Protein AF-A0A2A3JQF9-F1 (afdb_monomer)

pLDDT: mean 84.54, std 17.5, range [32.62, 98.5]

Solvent-accessible surface area (backbone atoms only — not comparable to full-atom values): 16283 Å² total; per-residue (Å²): 110,40,63,59,50,21,53,48,39,71,37,46,80,61,96,62,52,70,66,60,33,52,51,51,23,48,53,27,30,47,52,38,44,65,71,48,64,86,60,58,34,72,87,65,70,31,39,69,54,31,48,54,53,55,75,32,33,86,72,44,84,66,36,56,80,49,43,61,65,42,45,53,51,28,37,70,65,41,56,80,42,59,67,59,38,26,53,46,26,46,46,25,28,65,94,57,55,40,34,70,72,58,31,49,57,46,24,53,51,44,10,65,77,25,29,94,70,25,37,46,19,33,29,29,34,16,43,52,62,35,51,75,72,35,73,74,44,49,83,65,56,60,36,68,56,35,46,50,4,53,50,46,61,58,43,63,46,87,97,74,48,71,48,57,53,68,54,40,34,41,54,34,35,54,21,57,70,30,49,88,68,36,81,64,65,34,43,27,60,39,24,65,43,28,63,56,40,48,62,76,53,34,42,64,86,56,30,71,56,37,25,72,84,71,90,63,57,56,87,69,57,63,67,61,40,33,50,49,2,42,53,45,46,50,53,54,52,47,62,75,39,40,75,49,45,76,69,47,33,36,83,43,67,37,101,89,24,59,43,80,41,76,45,82,53,96,86,56,97,62,75,84,62,77,89,73,77,73,79,83,91,85,74,91,72,93,78,80,86,82,88,130

Secondary structure (DSSP, 8-state):
-HHHHHHHHHT---SS-HHHHHHHHHHHHHHHHHHHTT--TTTTT-HHHHHHHHHTGGGSSSHHHHHHHHHHHHHHH-TT-HHHHHHHHHHHSTTTT--HHHHHHHHHHHHHHTHHHHTTHHHHHHHHHHHHH-GGGGGTS-HHHHHHHHHHHHSPBTTTB---HHHHHHHHHHHHHHGGG-SSSHHHHHHTTHHHIIIII--S--HHHHSPPPSS-SPP-HHHHHHHHHHHHHHHHHHHTHHHHHTTEEEEEETTEEEEEE---TT--S---GGG---SS------PPPP-

Nearest PDB structures (foldseek):
  5g05-assembly1_K  TM=3.262E-01  e=1.104E+00  Homo sapiens
  7mq8-assembly1_LP  TM=3.442E-01  e=1.055E+00  Homo sapiens
  4ui9-assembly1_K  TM=2.484E-01  e=7.302E-01  Homo sapiens
  7mqa-assembly1_LP  TM=1.542E-01  e=1.327E+00  Homo sapiens

Radius of gyration: 23.14 Å; Cα contacts (8 Å, |Δi|>4): 350; chains: 1; bounding box: 59×40×70 Å

Organism: NCBI:txid1779329

Structure (mmCIF, N/CA/C/O backbone):
data_AF-A0A2A3JQF9-F1
#
_entry.id   AF-A0A2A3JQF9-F1
#
loop_
_atom_site.group_PDB
_atom_site.id
_atom_site.type_symbol
_atom_site.label_atom_id
_atom_site.label_alt_id
_atom_site.label_comp_id
_atom_site.label_asym_id
_ato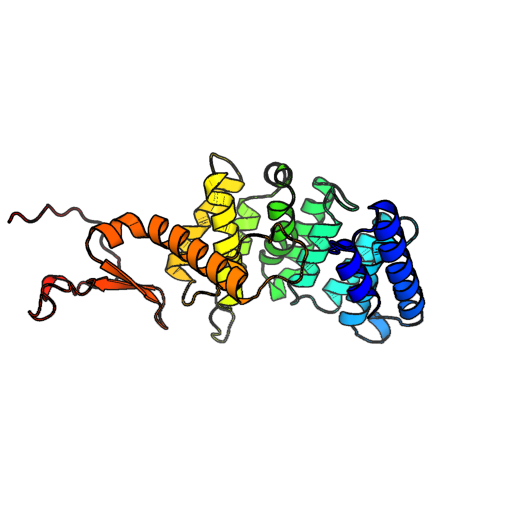m_site.label_entity_id
_atom_site.label_seq_id
_atom_site.pdbx_PDB_ins_code
_atom_site.Cartn_x
_atom_site.Cartn_y
_atom_site.Cartn_z
_atom_site.occupancy
_atom_site.B_iso_or_equiv
_atom_site.auth_seq_id
_atom_site.auth_comp_id
_atom_site.auth_asym_id
_atom_site.auth_atom_id
_atom_site.pdbx_PDB_model_num
ATOM 1 N N . PRO A 1 1 ? 21.032 -8.149 -5.139 1.00 78.88 1 PRO A N 1
ATOM 2 C CA . PRO A 1 1 ? 22.005 -7.138 -4.644 1.00 78.88 1 PRO A CA 1
ATOM 3 C C . PRO A 1 1 ? 21.901 -5.781 -5.365 1.00 78.88 1 PRO A C 1
ATOM 5 O O . PRO A 1 1 ? 21.748 -4.774 -4.689 1.00 78.88 1 PRO A O 1
ATOM 8 N N . GLN A 1 2 ? 21.911 -5.745 -6.706 1.00 93.12 2 GLN A N 1
ATOM 9 C CA . GLN A 1 2 ? 21.927 -4.493 -7.487 1.00 93.12 2 GLN A CA 1
ATOM 10 C C . GLN A 1 2 ? 20.692 -3.595 -7.267 1.00 93.12 2 GLN A C 1
ATOM 12 O O . GLN A 1 2 ? 20.832 -2.422 -6.945 1.00 93.12 2 GLN A O 1
ATOM 17 N N . ILE A 1 3 ? 19.479 -4.158 -7.321 1.00 90.56 3 ILE A N 1
ATOM 18 C CA . ILE A 1 3 ? 18.231 -3.414 -7.043 1.00 90.56 3 ILE A CA 1
ATOM 19 C C . ILE A 1 3 ? 18.219 -2.850 -5.609 1.00 90.56 3 ILE A C 1
ATOM 21 O O . ILE A 1 3 ? 17.771 -1.730 -5.380 1.00 90.56 3 ILE A O 1
ATOM 25 N N . GLY A 1 4 ? 18.740 -3.608 -4.638 1.00 86.81 4 GLY A N 1
ATOM 26 C CA . GLY A 1 4 ? 18.876 -3.148 -3.253 1.00 86.81 4 GLY A CA 1
ATOM 27 C C . GLY A 1 4 ? 19.854 -1.979 -3.123 1.00 86.81 4 GLY A C 1
ATOM 28 O O . GLY A 1 4 ? 19.530 -0.988 -2.479 1.00 86.81 4 GLY A O 1
ATOM 29 N N . ALA A 1 5 ? 21.003 -2.051 -3.801 1.00 87.44 5 ALA A N 1
ATOM 30 C CA . ALA A 1 5 ? 21.972 -0.959 -3.849 1.00 87.44 5 ALA A CA 1
ATOM 31 C C . ALA A 1 5 ? 21.374 0.306 -4.482 1.00 87.44 5 ALA A C 1
ATOM 33 O O . ALA A 1 5 ? 21.521 1.387 -3.925 1.00 87.44 5 ALA A O 1
ATOM 34 N N . ALA A 1 6 ? 20.625 0.177 -5.583 1.00 89.19 6 ALA A N 1
ATOM 35 C CA . ALA A 1 6 ? 19.925 1.308 -6.194 1.00 89.19 6 ALA A CA 1
ATOM 36 C C . ALA A 1 6 ? 18.947 1.983 -5.213 1.00 89.19 6 ALA A C 1
ATOM 38 O O . ALA A 1 6 ? 18.915 3.207 -5.116 1.00 89.19 6 ALA A O 1
ATOM 39 N N . ARG A 1 7 ? 18.188 1.203 -4.430 1.00 87.94 7 ARG A N 1
ATOM 40 C CA . ARG A 1 7 ? 17.303 1.750 -3.384 1.00 87.94 7 ARG A CA 1
ATOM 41 C C . ARG A 1 7 ? 18.084 2.484 -2.297 1.00 87.94 7 ARG A C 1
ATOM 43 O O . ARG A 1 7 ? 17.662 3.561 -1.895 1.00 87.94 7 ARG A O 1
ATOM 50 N N . LEU A 1 8 ? 19.219 1.938 -1.863 1.00 85.75 8 LEU A N 1
ATOM 51 C CA . LEU A 1 8 ? 20.084 2.585 -0.873 1.00 85.75 8 LEU A CA 1
ATOM 52 C C . LEU A 1 8 ? 20.693 3.886 -1.397 1.00 85.75 8 LEU A C 1
ATOM 54 O O . LEU A 1 8 ? 20.735 4.854 -0.655 1.00 85.75 8 LEU A O 1
ATOM 58 N N . TRP A 1 9 ? 21.109 3.952 -2.664 1.00 86.19 9 TRP A N 1
ATOM 59 C CA . TRP A 1 9 ? 21.597 5.198 -3.267 1.00 86.19 9 TRP A CA 1
ATOM 60 C C . TRP A 1 9 ? 20.498 6.245 -3.416 1.00 86.19 9 TRP A C 1
ATOM 62 O O . TRP A 1 9 ? 20.737 7.424 -3.166 1.00 86.19 9 TRP A O 1
ATOM 72 N N . ARG A 1 10 ? 19.283 5.812 -3.770 1.00 85.50 10 ARG A N 1
ATOM 73 C CA . ARG A 1 10 ? 18.107 6.687 -3.839 1.00 85.50 10 ARG A CA 1
ATOM 74 C C . ARG A 1 10 ? 17.715 7.226 -2.461 1.00 85.50 10 ARG A C 1
ATOM 76 O O . ARG A 1 10 ? 17.351 8.389 -2.354 1.00 85.50 10 ARG A O 1
ATOM 83 N N . ALA A 1 11 ? 17.828 6.398 -1.425 1.00 76.38 11 ALA A N 1
ATOM 84 C CA . ALA A 1 11 ? 17.632 6.783 -0.030 1.00 76.38 11 ALA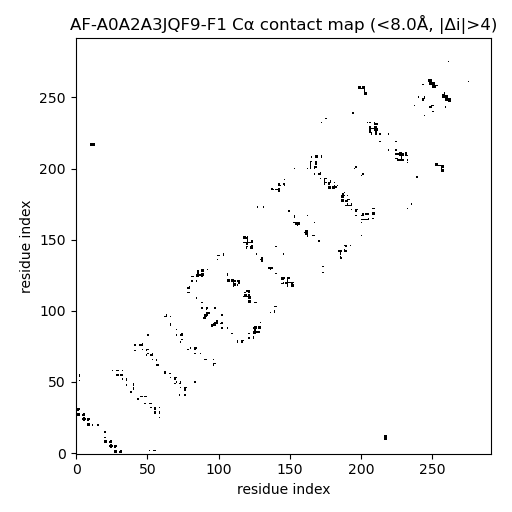 A CA 1
ATOM 85 C C . ALA A 1 11 ? 18.895 7.402 0.609 1.00 76.38 11 ALA A C 1
ATOM 87 O O . ALA A 1 11 ? 18.883 7.797 1.761 1.00 76.38 11 ALA A O 1
ATOM 88 N N . GLY A 1 12 ? 20.027 7.477 -0.083 1.00 67.31 12 GLY A N 1
ATOM 89 C CA . GLY A 1 12 ? 21.295 7.801 0.563 1.00 67.31 12 GLY A CA 1
ATOM 90 C C . GLY A 1 12 ? 21.377 9.266 0.991 1.00 67.31 12 GLY A C 1
ATOM 91 O O . GLY A 1 12 ? 21.198 10.163 0.167 1.00 67.31 12 GLY A O 1
ATOM 92 N N . SER A 1 13 ? 21.759 9.511 2.245 1.00 59.84 13 SER A N 1
ATOM 93 C CA . SER A 1 13 ? 22.195 10.815 2.780 1.00 59.84 13 SER A CA 1
ATOM 94 C C . SER A 1 13 ? 23.693 11.088 2.549 1.00 59.84 13 SER A C 1
ATOM 96 O O . SER A 1 13 ? 24.245 12.049 3.081 1.00 59.84 13 SER A O 1
ATOM 98 N N . THR A 1 14 ? 24.366 10.241 1.756 1.00 63.09 14 THR A N 1
ATOM 99 C CA . THR A 1 14 ? 25.777 10.406 1.368 1.00 63.09 14 THR A CA 1
ATOM 100 C C . THR A 1 14 ? 26.048 11.822 0.850 1.00 63.09 14 THR A C 1
ATOM 102 O O . THR A 1 14 ? 25.208 12.342 0.116 1.00 63.09 14 THR A O 1
ATOM 105 N N . PRO A 1 15 ? 27.234 12.408 1.117 1.00 72.69 15 PRO A N 1
ATOM 106 C CA . PRO A 1 15 ? 27.588 13.787 0.744 1.00 72.69 15 PRO A CA 1
ATOM 107 C C . PRO A 1 15 ? 27.762 14.006 -0.774 1.00 72.69 15 PRO A C 1
ATOM 109 O O . PRO A 1 15 ? 28.387 14.971 -1.208 1.00 72.69 15 PRO A O 1
ATOM 112 N N . LEU A 1 16 ? 27.250 13.090 -1.596 1.00 77.19 16 LEU A N 1
ATOM 113 C CA . LEU A 1 16 ? 27.253 13.189 -3.045 1.00 77.19 16 LEU A CA 1
ATOM 114 C C . LEU A 1 16 ? 26.159 14.146 -3.522 1.00 77.19 16 LEU A C 1
ATOM 116 O O . LEU A 1 16 ? 25.097 14.269 -2.910 1.00 77.19 16 LEU A O 1
ATOM 120 N N . SER A 1 17 ? 26.400 14.775 -4.671 1.00 86.31 17 SER A N 1
ATOM 121 C CA . SER A 1 17 ? 25.377 15.561 -5.355 1.00 86.31 17 SER A CA 1
ATOM 122 C C . SER A 1 17 ? 24.199 14.683 -5.795 1.00 86.31 17 SER A C 1
ATOM 124 O O . SER A 1 17 ? 24.326 13.471 -5.988 1.00 86.31 17 SER A O 1
ATOM 126 N N . GLU A 1 18 ? 23.035 15.301 -5.998 1.00 85.88 18 GLU A N 1
ATOM 127 C CA . GLU A 1 18 ? 21.848 14.619 -6.524 1.00 85.88 18 GLU A CA 1
ATOM 128 C C . GLU A 1 18 ? 22.113 13.940 -7.873 1.00 85.88 18 GLU A C 1
ATOM 130 O O . GLU A 1 18 ? 21.729 12.787 -8.058 1.00 85.88 18 GLU A O 1
ATOM 135 N N . ALA A 1 19 ? 22.861 14.601 -8.762 1.00 88.38 19 ALA A N 1
ATOM 136 C CA . ALA A 1 19 ? 23.276 14.034 -10.042 1.00 88.38 19 ALA A CA 1
ATOM 137 C C . ALA A 1 19 ? 24.117 12.758 -9.865 1.00 88.38 19 ALA A C 1
ATOM 139 O O . ALA A 1 19 ? 23.800 11.728 -10.455 1.00 88.38 19 ALA A O 1
ATOM 140 N N . ALA A 1 20 ? 25.127 12.785 -8.988 1.00 89.56 20 ALA A N 1
ATOM 141 C CA . ALA A 1 20 ? 25.977 11.622 -8.734 1.00 89.56 20 ALA A CA 1
ATOM 142 C C . ALA A 1 20 ? 25.196 10.448 -8.116 1.00 89.56 20 ALA A C 1
ATOM 144 O O . ALA A 1 20 ? 25.437 9.292 -8.466 1.00 89.56 20 ALA A O 1
ATOM 145 N N . ARG A 1 21 ? 24.219 10.726 -7.238 1.00 88.94 21 ARG A N 1
ATOM 146 C CA . ARG A 1 21 ? 23.294 9.693 -6.735 1.00 88.94 21 ARG A CA 1
ATOM 147 C C . ARG A 1 21 ? 22.428 9.129 -7.859 1.00 88.94 21 ARG A C 1
ATOM 149 O O . ARG A 1 21 ? 22.287 7.913 -7.952 1.00 88.94 21 ARG A O 1
ATOM 156 N N . GLY A 1 22 ? 21.886 9.987 -8.722 1.00 90.56 22 GLY A N 1
ATOM 157 C CA . GLY A 1 22 ? 21.102 9.578 -9.889 1.00 90.56 22 GLY A CA 1
ATOM 158 C C . GLY A 1 22 ? 21.881 8.655 -10.829 1.00 90.56 22 GLY A C 1
ATOM 159 O O . GLY A 1 22 ? 21.353 7.630 -11.259 1.00 90.56 22 GLY A O 1
ATOM 160 N N . ASP A 1 23 ? 23.152 8.961 -11.082 1.00 92.62 23 ASP A N 1
ATOM 161 C CA . ASP A 1 23 ? 24.025 8.133 -11.917 1.00 92.62 23 ASP A CA 1
ATOM 162 C C . ASP A 1 23 ? 24.346 6.784 -11.264 1.00 92.62 23 ASP A C 1
ATOM 164 O O . ASP A 1 23 ? 24.283 5.750 -11.932 1.00 92.62 23 ASP A O 1
ATOM 168 N N . ALA A 1 24 ? 24.603 6.756 -9.951 1.00 92.38 24 ALA A N 1
ATOM 169 C CA . ALA A 1 24 ? 24.803 5.508 -9.212 1.00 92.38 24 ALA A CA 1
ATOM 170 C C . ALA A 1 24 ? 23.545 4.621 -9.228 1.00 92.38 24 ALA A C 1
ATOM 172 O O . ALA A 1 24 ? 23.631 3.418 -9.488 1.00 92.38 24 ALA A O 1
ATOM 173 N N . VAL A 1 25 ? 22.365 5.212 -9.002 1.00 93.38 25 VAL A N 1
ATOM 174 C CA . VAL A 1 25 ? 21.072 4.517 -9.105 1.00 93.38 25 VAL A CA 1
ATOM 175 C C . VAL A 1 25 ? 20.915 3.904 -10.494 1.00 93.38 25 VAL A C 1
ATOM 177 O O . VAL A 1 25 ? 20.662 2.702 -10.602 1.00 93.38 25 VAL A O 1
ATOM 180 N N . ARG A 1 26 ? 21.121 4.702 -11.548 1.00 95.12 26 ARG A N 1
ATOM 181 C CA . ARG A 1 26 ? 20.989 4.251 -12.937 1.00 95.12 26 ARG A CA 1
ATOM 182 C C . ARG A 1 26 ? 21.943 3.102 -13.246 1.00 95.12 26 ARG A C 1
ATOM 184 O O . ARG A 1 26 ? 21.491 2.062 -13.713 1.00 95.12 26 ARG A O 1
ATOM 191 N N . HIS A 1 27 ? 23.220 3.239 -12.892 1.00 95.94 27 HIS A N 1
ATOM 192 C CA . HIS A 1 27 ? 24.233 2.205 -13.106 1.00 95.94 27 HIS A CA 1
ATOM 193 C C . HIS A 1 27 ? 23.847 0.858 -12.470 1.00 95.94 27 HIS A C 1
ATOM 195 O O . HIS A 1 27 ? 23.940 -0.199 -13.105 1.00 95.94 27 HIS A O 1
ATOM 201 N N . HIS A 1 28 ? 23.378 0.877 -11.220 1.00 96.69 28 HIS A N 1
ATOM 202 C CA . HIS A 1 28 ? 22.952 -0.340 -10.530 1.00 96.69 28 HIS A CA 1
ATOM 203 C C . HIS A 1 28 ? 21.708 -0.970 -11.172 1.00 96.69 28 HIS A C 1
ATOM 205 O O . HIS A 1 28 ? 21.623 -2.197 -11.268 1.00 96.69 28 HIS A O 1
ATOM 211 N N . LEU A 1 29 ? 20.755 -0.165 -11.643 1.00 97.06 29 LEU A N 1
ATOM 212 C CA . LEU A 1 29 ? 19.554 -0.670 -12.311 1.00 97.06 29 LEU A CA 1
ATOM 213 C C . LEU A 1 29 ? 19.840 -1.206 -13.718 1.00 97.06 29 LEU A C 1
ATOM 215 O O . LEU A 1 29 ? 19.321 -2.263 -14.066 1.00 97.06 29 LEU A O 1
ATOM 219 N N . GLU A 1 30 ? 20.709 -0.559 -14.494 1.00 97.38 30 GLU A N 1
ATOM 220 C CA . GLU A 1 30 ? 21.183 -1.064 -15.791 1.00 97.38 30 GLU A CA 1
ATOM 221 C C . GLU A 1 30 ? 21.911 -2.400 -15.624 1.00 97.38 30 GLU A C 1
ATOM 223 O O . GLU A 1 30 ? 21.625 -3.372 -16.326 1.00 97.38 30 GLU A O 1
ATOM 228 N N . THR A 1 31 ? 22.791 -2.491 -14.625 1.00 97.38 31 THR A N 1
ATOM 229 C CA . THR A 1 31 ? 23.482 -3.740 -14.288 1.00 97.38 31 THR A CA 1
ATOM 230 C C . THR A 1 31 ? 22.486 -4.830 -13.895 1.00 97.38 31 THR A C 1
ATOM 232 O O . THR A 1 31 ? 22.580 -5.963 -14.368 1.00 97.38 31 THR A O 1
ATOM 235 N N . ALA A 1 32 ? 21.496 -4.504 -13.057 1.00 97.44 32 ALA A N 1
ATOM 236 C CA . ALA A 1 32 ? 20.427 -5.433 -12.705 1.00 97.44 32 ALA A CA 1
ATOM 237 C C . ALA A 1 32 ? 19.649 -5.894 -13.945 1.00 97.44 32 ALA A C 1
ATOM 239 O O . ALA A 1 32 ? 19.422 -7.089 -14.108 1.00 97.44 32 ALA A O 1
ATOM 240 N N . HIS A 1 33 ? 19.283 -4.975 -14.839 1.00 96.56 33 HIS A N 1
ATOM 241 C CA . HIS A 1 33 ? 18.573 -5.295 -16.071 1.00 96.56 33 HIS A CA 1
ATOM 242 C C . HIS A 1 33 ? 19.358 -6.285 -16.945 1.00 96.56 33 HIS A C 1
ATOM 244 O O . HIS A 1 33 ? 18.795 -7.289 -17.386 1.00 96.56 33 HIS A O 1
ATOM 250 N N . LEU A 1 34 ? 20.663 -6.061 -17.132 1.00 96.81 34 LEU A N 1
ATOM 251 C CA . LEU A 1 34 ? 21.532 -6.960 -17.898 1.00 96.81 34 LEU A CA 1
ATOM 252 C C . LEU A 1 34 ? 21.606 -8.368 -17.294 1.00 96.81 34 LEU A C 1
ATOM 254 O O . LEU A 1 34 ? 21.589 -9.345 -18.041 1.00 96.81 34 LEU A O 1
ATOM 258 N N . LEU A 1 35 ? 21.646 -8.476 -15.962 1.00 96.88 35 LEU A N 1
ATOM 259 C CA . LEU A 1 35 ? 21.645 -9.761 -15.254 1.00 96.88 35 LEU A CA 1
ATOM 260 C C . LEU A 1 35 ? 20.300 -10.492 -15.356 1.00 96.88 35 LEU A C 1
ATOM 262 O O . LEU A 1 35 ? 20.272 -11.717 -15.394 1.00 96.88 35 LEU A O 1
ATOM 266 N N . LEU A 1 36 ? 19.187 -9.757 -15.394 1.00 96.19 36 LEU A N 1
ATOM 267 C CA . LEU A 1 36 ? 17.841 -10.330 -15.478 1.00 96.19 36 LEU A CA 1
ATOM 268 C C . LEU A 1 36 ? 17.480 -10.779 -16.901 1.00 96.19 36 LEU A C 1
ATOM 270 O O . LEU A 1 36 ? 16.709 -11.720 -17.066 1.00 96.19 36 LEU A O 1
ATOM 274 N N . ARG A 1 37 ? 18.027 -10.113 -17.928 1.00 94.25 37 ARG A N 1
ATOM 275 C CA . ARG A 1 37 ? 17.664 -10.295 -19.345 1.00 94.25 37 ARG A CA 1
ATOM 276 C C . ARG A 1 37 ? 17.688 -11.747 -19.858 1.00 94.25 37 ARG A C 1
ATOM 278 O O . ARG A 1 37 ? 16.803 -12.064 -20.647 1.00 94.25 37 ARG A O 1
ATOM 285 N N . PRO A 1 38 ? 18.644 -12.619 -19.480 1.00 96.69 38 PRO A N 1
ATOM 286 C CA . PRO A 1 38 ? 18.701 -13.989 -19.998 1.00 96.69 38 PRO A CA 1
ATOM 287 C C . PRO A 1 38 ? 17.591 -14.917 -19.489 1.00 96.69 38 PRO A C 1
ATOM 289 O O . PRO A 1 38 ? 17.476 -16.032 -19.985 1.00 96.69 38 PRO A O 1
ATOM 292 N N . HIS A 1 39 ? 16.818 -14.501 -18.483 1.00 96.06 39 HIS A N 1
ATOM 293 C CA . HIS A 1 39 ? 15.873 -15.363 -17.784 1.00 96.06 39 HIS A CA 1
ATOM 294 C C . HIS A 1 39 ? 14.426 -14.959 -18.089 1.00 96.06 39 HIS A C 1
ATOM 296 O O . HIS A 1 39 ? 14.034 -13.812 -17.849 1.00 96.06 39 HIS A O 1
ATOM 302 N N . ASP A 1 40 ? 13.619 -15.906 -18.574 1.00 95.81 40 ASP A N 1
ATOM 303 C CA . ASP A 1 40 ? 12.181 -15.710 -18.766 1.00 95.81 40 ASP A CA 1
ATOM 304 C C . ASP A 1 40 ? 11.405 -16.060 -17.476 1.00 95.81 40 ASP A C 1
ATOM 306 O O . ASP A 1 40 ? 11.411 -17.212 -17.037 1.00 95.81 40 ASP A O 1
ATOM 310 N N . PRO A 1 41 ? 10.727 -15.091 -16.833 1.00 95.31 41 PRO A N 1
ATOM 311 C CA . PRO A 1 41 ? 9.957 -15.333 -15.617 1.00 95.31 41 PRO A CA 1
ATOM 312 C C . PRO A 1 41 ? 8.739 -16.225 -15.807 1.00 95.31 41 PRO A C 1
ATOM 314 O O . PRO A 1 41 ? 8.340 -16.873 -14.844 1.00 95.31 41 PRO A O 1
ATOM 317 N N . VAL A 1 42 ? 8.141 -16.255 -16.999 1.00 96.12 42 VAL A N 1
ATOM 318 C CA . VAL A 1 42 ? 6.967 -17.087 -17.283 1.00 96.12 42 VAL A CA 1
ATOM 319 C C . VAL A 1 42 ? 7.407 -18.535 -17.449 1.00 96.12 42 VAL A C 1
ATOM 321 O O . VAL A 1 42 ? 6.844 -19.407 -16.792 1.00 96.12 42 VAL A O 1
ATOM 324 N N . GLU A 1 43 ? 8.456 -18.790 -18.238 1.00 96.38 43 GLU A N 1
ATOM 325 C CA . GLU A 1 43 ? 9.009 -20.146 -18.395 1.00 96.38 43 GLU A CA 1
ATOM 326 C C . GLU A 1 43 ? 9.499 -20.720 -17.059 1.00 96.38 43 GLU A C 1
ATOM 328 O O . GLU A 1 43 ? 9.330 -21.906 -16.785 1.00 96.38 43 GLU A O 1
ATOM 333 N N . LEU A 1 44 ? 10.067 -19.868 -16.200 1.00 96.06 44 LEU A N 1
ATOM 334 C CA . LEU A 1 44 ? 10.542 -20.246 -14.868 1.00 96.06 44 LEU A CA 1
ATOM 335 C C . LEU A 1 44 ? 9.451 -20.209 -13.783 1.00 96.06 44 LEU A C 1
ATOM 337 O O . LEU A 1 44 ? 9.743 -20.544 -12.635 1.00 96.06 44 LEU A O 1
ATOM 341 N N . GLY A 1 45 ? 8.232 -19.755 -14.095 1.00 96.44 45 GLY A N 1
ATOM 342 C CA . GLY A 1 45 ? 7.148 -19.581 -13.120 1.00 96.44 45 GLY A CA 1
ATOM 343 C C . GLY A 1 45 ? 7.510 -18.677 -11.931 1.00 96.44 45 GLY A C 1
ATOM 344 O O . GLY A 1 45 ? 7.050 -18.904 -10.814 1.00 96.44 45 GLY A O 1
ATOM 345 N N . SER A 1 46 ? 8.376 -17.678 -12.132 1.00 97.31 46 SER A N 1
ATOM 346 C CA . SER A 1 46 ? 8.998 -16.905 -11.052 1.00 97.31 46 SER A CA 1
ATOM 347 C C . SER A 1 46 ? 8.459 -15.478 -10.964 1.00 97.31 46 SER A C 1
ATOM 349 O O . SER A 1 46 ? 8.958 -14.551 -11.610 1.00 97.31 46 SER A 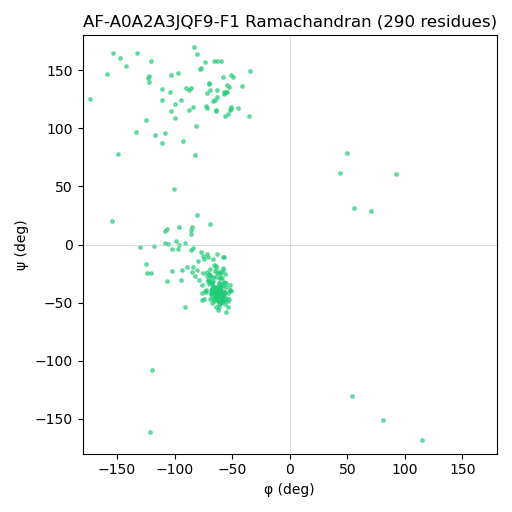O 1
ATOM 351 N N . ALA A 1 47 ? 7.479 -15.270 -10.080 1.00 97.12 47 ALA A N 1
ATOM 352 C CA . ALA A 1 47 ? 6.972 -13.936 -9.757 1.00 97.12 47 ALA A CA 1
ATOM 353 C C . ALA A 1 47 ? 8.071 -13.019 -9.191 1.00 97.12 47 ALA A C 1
ATOM 355 O O . ALA A 1 47 ? 8.132 -11.843 -9.537 1.00 97.12 47 ALA A O 1
ATOM 356 N N . ALA A 1 48 ? 9.006 -13.557 -8.400 1.00 96.12 48 ALA A N 1
ATOM 357 C CA . ALA A 1 48 ? 10.138 -12.793 -7.875 1.00 96.12 48 ALA A CA 1
ATOM 358 C C . ALA A 1 48 ? 11.045 -12.246 -8.993 1.00 96.12 48 ALA A C 1
ATOM 360 O O . ALA A 1 48 ? 11.488 -11.096 -8.931 1.00 96.12 48 ALA A O 1
ATOM 361 N N . LEU A 1 49 ? 11.289 -13.040 -10.043 1.00 97.00 49 LEU A N 1
ATOM 362 C CA . LEU A 1 49 ? 12.056 -12.589 -11.203 1.00 97.00 49 LEU A CA 1
ATOM 363 C C . LEU A 1 49 ? 11.288 -11.520 -11.995 1.00 97.00 49 LEU A C 1
ATOM 365 O O . LEU A 1 49 ? 11.873 -10.509 -12.388 1.00 97.00 49 LEU A O 1
ATOM 369 N N . GLN A 1 50 ? 9.978 -11.693 -12.184 1.00 98.06 50 GLN A N 1
ATOM 370 C CA . GLN A 1 50 ? 9.150 -10.688 -12.853 1.00 98.06 50 GLN A CA 1
ATOM 371 C C . GLN A 1 50 ? 9.059 -9.381 -12.041 1.00 98.06 50 GLN A C 1
ATOM 373 O O . GLN A 1 50 ? 9.138 -8.295 -12.618 1.00 98.06 50 GLN A O 1
ATOM 378 N N . ALA A 1 51 ? 8.986 -9.454 -10.710 1.00 97.25 51 ALA A N 1
ATOM 379 C CA . ALA A 1 51 ? 9.029 -8.291 -9.826 1.00 97.25 51 ALA A CA 1
ATOM 380 C C . ALA A 1 51 ? 10.371 -7.555 -9.940 1.00 97.25 51 ALA A C 1
ATOM 382 O O . ALA A 1 51 ? 10.406 -6.326 -10.021 1.00 97.25 51 ALA A O 1
ATOM 383 N N . ALA A 1 52 ? 11.481 -8.295 -10.026 1.00 96.44 52 ALA A N 1
ATOM 384 C CA . ALA A 1 52 ? 12.798 -7.714 -10.267 1.00 96.44 52 ALA A CA 1
ATOM 385 C C . ALA A 1 52 ? 12.876 -7.001 -11.630 1.00 96.44 52 ALA A C 1
ATOM 387 O O . ALA A 1 52 ? 13.478 -5.931 -11.717 1.00 96.44 52 ALA A O 1
ATOM 388 N N . ARG A 1 53 ? 12.224 -7.535 -12.674 1.00 96.12 53 ARG A N 1
ATOM 389 C CA . ARG A 1 53 ? 12.106 -6.861 -13.980 1.00 96.12 53 ARG A CA 1
ATOM 390 C C . ARG A 1 53 ? 11.260 -5.589 -13.905 1.00 96.12 53 ARG A C 1
ATOM 392 O O . ARG A 1 53 ? 11.645 -4.588 -14.500 1.00 96.12 53 ARG A O 1
ATOM 399 N N . CYS A 1 54 ? 10.164 -5.597 -13.146 1.00 96.75 54 CYS A N 1
ATOM 400 C CA . CYS A 1 54 ? 9.356 -4.396 -12.914 1.00 96.75 54 CYS A CA 1
ATOM 401 C C . CYS A 1 54 ? 10.167 -3.305 -12.188 1.00 96.75 54 CYS A C 1
ATOM 403 O O . CYS A 1 54 ? 10.116 -2.134 -12.555 1.00 96.75 54 CYS A O 1
ATOM 405 N N . ALA A 1 55 ? 11.003 -3.689 -11.219 1.00 95.12 55 ALA A N 1
ATOM 406 C CA . ALA A 1 55 ? 11.830 -2.755 -10.455 1.00 95.12 55 ALA A CA 1
ATOM 407 C C . ALA A 1 55 ? 12.912 -2.028 -11.280 1.00 95.12 55 ALA A C 1
ATOM 409 O O . ALA A 1 55 ? 13.426 -1.008 -10.823 1.00 95.12 55 ALA A O 1
ATOM 410 N N . VAL A 1 56 ? 13.261 -2.531 -12.470 1.00 96.00 56 VAL A N 1
ATOM 411 C CA . VAL A 1 56 ? 14.237 -1.913 -13.388 1.00 96.00 56 VAL A CA 1
ATOM 412 C C . VAL A 1 56 ? 13.572 -1.262 -14.608 1.00 96.00 56 VAL A C 1
ATOM 414 O O . VAL A 1 56 ? 14.260 -0.927 -15.566 1.00 96.00 56 VAL A O 1
ATOM 417 N N . LEU A 1 57 ? 12.247 -1.064 -14.604 1.00 94.75 57 LEU A N 1
ATOM 418 C CA . LEU A 1 57 ? 11.532 -0.463 -15.741 1.00 94.75 57 LEU A CA 1
ATOM 419 C C . LEU A 1 57 ? 12.096 0.902 -16.150 1.00 94.75 57 LEU A C 1
ATOM 421 O O . LEU A 1 57 ? 12.157 1.196 -17.336 1.00 94.75 57 LEU A O 1
ATOM 425 N N . GLU A 1 58 ? 12.538 1.715 -15.188 1.00 94.00 58 GLU A N 1
ATOM 426 C CA . GLU A 1 58 ? 13.019 3.081 -15.439 1.00 94.00 58 GLU A CA 1
ATOM 427 C C . GLU A 1 58 ? 14.284 3.168 -16.307 1.00 94.00 58 GLU A C 1
ATOM 429 O O . GLU A 1 58 ? 14.552 4.231 -16.860 1.00 94.00 58 GLU A O 1
ATOM 434 N N . VAL A 1 59 ? 15.048 2.077 -16.441 1.00 94.69 59 VAL A N 1
ATOM 435 C CA . VAL A 1 59 ? 16.238 2.026 -17.311 1.00 94.69 59 VAL A CA 1
ATOM 436 C C . VAL A 1 59 ? 15.950 1.432 -18.690 1.00 94.69 59 VAL A C 1
ATOM 438 O O . VAL A 1 59 ? 16.851 1.332 -19.520 1.00 94.69 59 VAL A O 1
ATOM 441 N N . LEU A 1 60 ? 14.707 1.021 -18.955 1.00 92.94 60 LEU A N 1
ATOM 442 C CA . LEU A 1 60 ? 14.311 0.581 -20.287 1.00 92.94 60 LEU A CA 1
ATOM 443 C C . LEU A 1 60 ? 14.092 1.784 -21.214 1.00 92.94 60 LEU A C 1
ATOM 445 O O . LEU A 1 60 ? 13.666 2.849 -20.759 1.00 92.94 60 LEU A O 1
ATOM 449 N N . PRO A 1 61 ? 14.292 1.613 -22.532 1.00 90.88 61 PRO A N 1
ATOM 450 C CA . PRO A 1 61 ? 13.681 2.503 -23.508 1.00 90.88 61 PRO A CA 1
ATOM 451 C C . PRO A 1 61 ? 12.166 2.547 -23.275 1.00 90.88 61 PRO A C 1
ATOM 453 O O . PRO A 1 61 ? 11.565 1.513 -22.990 1.00 90.88 61 PRO A O 1
ATOM 456 N N . THR A 1 62 ? 11.578 3.743 -23.352 1.00 90.06 62 THR A N 1
ATOM 457 C CA . THR A 1 62 ? 10.121 3.964 -23.246 1.00 90.06 62 THR A CA 1
ATOM 458 C C . THR A 1 62 ? 9.429 3.169 -22.110 1.00 90.06 62 THR A C 1
ATOM 460 O O . THR A 1 62 ? 8.525 2.373 -22.370 1.00 90.06 62 THR A O 1
ATOM 463 N N . PRO A 1 63 ? 9.780 3.388 -20.819 1.00 92.12 63 PRO A N 1
ATOM 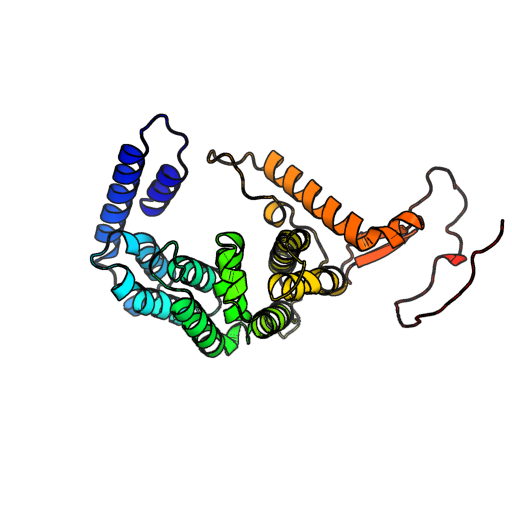464 C CA . PRO A 1 63 ? 9.287 2.575 -19.693 1.00 92.12 63 PRO A CA 1
ATOM 465 C C . PRO A 1 63 ? 7.760 2.414 -19.624 1.00 92.12 63 PRO A C 1
ATOM 467 O O . PRO A 1 63 ? 7.255 1.351 -19.256 1.00 92.12 63 PRO A O 1
ATOM 470 N N . SER A 1 64 ? 7.017 3.453 -20.016 1.00 90.56 64 SER A N 1
ATOM 471 C CA . SER A 1 64 ? 5.551 3.463 -20.056 1.00 90.56 64 SER A CA 1
ATOM 472 C C . SER A 1 64 ? 4.960 2.418 -21.011 1.00 90.56 64 SER A C 1
ATOM 474 O O . SER A 1 64 ? 3.920 1.839 -20.703 1.00 90.56 64 SER A O 1
ATOM 476 N N . GLU A 1 65 ? 5.628 2.109 -22.126 1.00 92.38 65 GLU A N 1
ATOM 477 C CA . GLU A 1 65 ? 5.185 1.096 -23.098 1.00 92.38 65 GLU A CA 1
ATOM 478 C C . GLU A 1 65 ? 5.354 -0.333 -22.556 1.00 92.38 65 GLU A C 1
ATOM 480 O O . GLU A 1 65 ? 4.623 -1.256 -22.922 1.00 92.38 65 GLU A O 1
ATOM 485 N N . HIS A 1 66 ? 6.309 -0.526 -21.645 1.00 93.31 66 HIS A N 1
ATOM 486 C CA . HIS A 1 66 ? 6.591 -1.814 -21.012 1.00 93.31 66 HIS A CA 1
ATOM 487 C C . HIS A 1 66 ? 5.783 -2.063 -19.739 1.00 93.31 66 HIS A C 1
ATOM 489 O O . HIS A 1 66 ? 5.649 -3.221 -19.323 1.00 93.31 66 HIS A O 1
ATOM 495 N N . LEU A 1 67 ? 5.255 -1.001 -19.133 1.00 95.06 67 LEU A N 1
ATOM 496 C CA . LEU A 1 67 ? 4.638 -1.019 -17.816 1.00 95.06 67 LEU A CA 1
ATOM 497 C C . LEU A 1 67 ? 3.511 -2.052 -17.705 1.00 95.06 67 LEU A C 1
ATOM 499 O O . LEU A 1 67 ? 3.587 -2.949 -16.865 1.00 95.06 67 LEU A O 1
ATOM 503 N N . ALA A 1 68 ? 2.489 -1.942 -18.562 1.00 95.00 68 ALA A N 1
ATOM 504 C CA . ALA A 1 68 ? 1.283 -2.758 -18.438 1.00 95.00 68 ALA A CA 1
ATOM 505 C C . ALA A 1 68 ? 1.585 -4.248 -18.578 1.00 95.00 68 ALA A C 1
ATOM 507 O O . ALA A 1 68 ? 1.344 -5.018 -17.656 1.00 95.00 68 ALA A O 1
ATOM 508 N N . ARG A 1 69 ? 2.253 -4.632 -19.669 1.00 94.94 69 ARG A N 1
ATOM 509 C CA . ARG A 1 69 ? 2.683 -6.016 -19.896 1.00 94.94 69 ARG A CA 1
ATOM 510 C C . ARG A 1 69 ? 3.506 -6.571 -18.731 1.00 94.94 69 ARG A C 1
ATOM 512 O O . ARG A 1 69 ? 3.322 -7.727 -18.357 1.00 94.94 69 ARG A O 1
ATOM 519 N N . SER A 1 70 ? 4.421 -5.780 -18.167 1.00 96.12 70 SER A N 1
ATOM 520 C CA . SER A 1 70 ? 5.310 -6.262 -17.105 1.00 96.12 70 SER A CA 1
ATOM 521 C C . SER A 1 70 ? 4.549 -6.535 -15.810 1.00 96.12 70 SER A C 1
ATOM 523 O O . SER A 1 70 ? 4.707 -7.608 -15.224 1.00 96.12 70 SER A O 1
ATOM 525 N N . TYR A 1 71 ? 3.695 -5.611 -15.379 1.00 98.00 71 TYR A N 1
ATOM 526 C CA . TYR A 1 71 ? 2.932 -5.804 -14.149 1.00 98.00 71 TYR A CA 1
ATOM 527 C C . TYR A 1 71 ? 1.757 -6.767 -14.317 1.00 98.00 71 TYR A C 1
ATOM 529 O O . TYR A 1 71 ? 1.500 -7.550 -13.412 1.00 98.00 71 TYR A O 1
ATOM 537 N N . GLU A 1 72 ? 1.079 -6.793 -15.464 1.00 96.50 72 GLU A N 1
ATOM 538 C CA . GLU A 1 72 ? 0.015 -7.773 -15.718 1.00 96.50 72 GLU A CA 1
ATOM 539 C C . GLU A 1 72 ? 0.574 -9.203 -15.718 1.00 96.50 72 GLU A C 1
ATOM 541 O O . GLU A 1 72 ? -0.035 -10.094 -15.129 1.00 96.50 72 GLU A O 1
ATOM 546 N N . THR A 1 73 ? 1.784 -9.413 -16.257 1.00 97.50 73 THR A N 1
ATOM 547 C CA . THR A 1 73 ? 2.498 -10.697 -16.122 1.00 97.50 73 THR A CA 1
ATOM 548 C C . THR A 1 73 ? 2.806 -11.010 -14.655 1.00 97.50 73 THR A C 1
ATOM 550 O O . THR A 1 73 ? 2.614 -12.139 -14.210 1.00 97.50 73 THR A O 1
ATOM 553 N N . LEU A 1 74 ? 3.256 -10.017 -13.878 1.00 98.25 74 LEU A N 1
ATOM 554 C CA . LEU A 1 74 ? 3.561 -10.195 -12.454 1.00 98.25 74 LEU A CA 1
ATOM 555 C C . LEU A 1 74 ? 2.323 -10.597 -11.642 1.00 98.25 74 LEU A C 1
ATOM 557 O O . LEU A 1 74 ? 2.380 -11.517 -10.827 1.00 98.25 74 LEU A O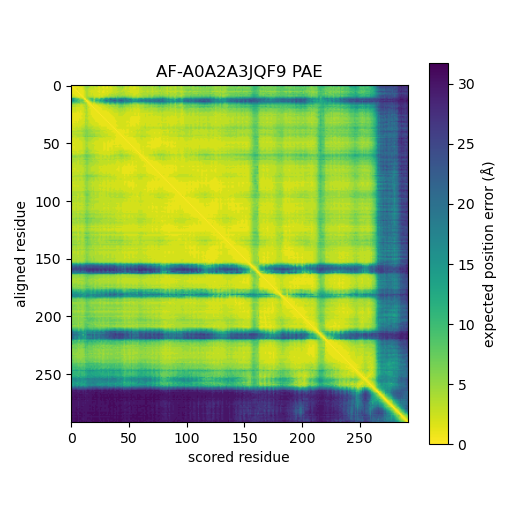 1
ATOM 561 N N . VAL A 1 75 ? 1.207 -9.909 -11.876 1.00 97.50 75 VAL A N 1
ATOM 562 C CA . VAL A 1 75 ? -0.072 -10.171 -11.212 1.00 97.50 75 VAL A CA 1
ATOM 563 C C . VAL A 1 75 ? -0.631 -11.523 -11.647 1.00 97.50 75 VAL A C 1
ATOM 565 O O . VAL A 1 75 ? -1.134 -12.252 -10.804 1.00 97.50 75 VAL A O 1
ATOM 568 N N . ALA A 1 76 ? -0.493 -11.909 -12.918 1.00 96.50 76 ALA A N 1
ATOM 569 C CA . ALA A 1 76 ? -0.905 -13.233 -13.381 1.00 96.50 76 ALA A CA 1
ATOM 570 C C . ALA A 1 76 ? -0.103 -14.366 -12.714 1.00 96.50 76 ALA A C 1
ATOM 572 O O . ALA A 1 76 ? -0.680 -15.389 -12.354 1.00 96.50 76 ALA A O 1
ATOM 573 N N . LEU A 1 77 ? 1.207 -14.177 -12.508 1.00 97.12 77 LEU A N 1
ATOM 574 C CA . LEU A 1 77 ? 2.061 -15.153 -11.821 1.00 97.12 77 LEU A CA 1
ATOM 575 C C . LEU A 1 77 ? 1.737 -15.277 -10.324 1.00 97.12 77 LEU A C 1
ATOM 577 O O . LEU A 1 77 ? 1.887 -16.357 -9.756 1.00 97.12 77 LEU A O 1
ATOM 581 N N . GLN A 1 78 ? 1.318 -14.190 -9.669 1.00 95.81 78 GLN A N 1
ATOM 582 C CA . GLN A 1 78 ? 1.006 -14.193 -8.239 1.00 95.81 78 GLN A CA 1
ATOM 583 C C . GLN A 1 78 ? -0.109 -13.182 -7.898 1.00 95.81 78 GLN A C 1
ATOM 585 O O . GLN A 1 78 ? 0.175 -12.106 -7.359 1.00 95.81 78 GLN A O 1
ATOM 590 N N . PRO A 1 79 ? -1.385 -13.524 -8.168 1.00 94.56 79 PRO A N 1
ATOM 591 C CA . PRO A 1 79 ? -2.513 -12.595 -8.024 1.00 94.56 79 PRO A CA 1
ATOM 592 C C . PRO A 1 79 ? -2.843 -12.263 -6.562 1.00 94.56 79 PRO A C 1
ATOM 594 O O . PRO A 1 79 ? -3.350 -11.182 -6.267 1.00 94.56 79 PRO A O 1
ATOM 597 N N . ALA A 1 80 ? -2.494 -13.157 -5.634 1.00 92.06 80 ALA A N 1
ATOM 598 C CA . ALA A 1 80 ? -2.690 -12.995 -4.194 1.00 92.06 80 ALA A CA 1
ATOM 599 C C . ALA A 1 80 ? -1.556 -12.213 -3.495 1.00 92.06 80 ALA A C 1
ATOM 601 O O . ALA A 1 80 ? -1.457 -12.242 -2.270 1.00 92.06 80 ALA A O 1
ATOM 602 N N . CYS A 1 81 ? -0.688 -11.511 -4.235 1.00 93.12 81 CYS A N 1
ATOM 603 C CA . CYS A 1 81 ? 0.329 -10.631 -3.652 1.00 93.12 81 CYS A CA 1
ATOM 604 C C . CYS A 1 81 ? -0.123 -9.159 -3.702 1.00 93.12 81 CYS A C 1
ATOM 606 O O . CYS A 1 81 ? -0.138 -8.570 -4.789 1.00 93.12 81 CYS A O 1
ATOM 608 N N . PRO A 1 82 ? -0.461 -8.529 -2.560 1.00 94.06 82 PRO A N 1
ATOM 609 C CA . PRO A 1 82 ? -0.921 -7.141 -2.553 1.00 94.06 82 PRO A CA 1
ATOM 610 C C . PRO A 1 82 ? 0.194 -6.165 -2.952 1.00 94.06 82 PRO A C 1
ATOM 612 O O . PRO A 1 82 ? -0.068 -5.171 -3.627 1.00 94.06 82 PRO A O 1
ATOM 615 N N . ASP A 1 83 ? 1.450 -6.471 -2.620 1.00 94.19 83 ASP A N 1
ATOM 616 C CA . ASP A 1 83 ? 2.590 -5.605 -2.936 1.00 94.19 83 ASP A CA 1
ATOM 617 C C . ASP A 1 83 ? 2.816 -5.450 -4.446 1.00 94.19 83 ASP A C 1
ATOM 619 O O . ASP A 1 83 ? 3.271 -4.398 -4.892 1.00 94.19 83 ASP A O 1
ATOM 623 N N . HIS A 1 84 ? 2.441 -6.446 -5.258 1.00 96.88 84 HIS A N 1
ATOM 624 C CA . HIS A 1 84 ? 2.495 -6.327 -6.718 1.00 96.88 84 HIS A CA 1
ATOM 625 C C . HIS A 1 84 ? 1.478 -5.306 -7.244 1.00 96.88 84 HIS A C 1
ATOM 627 O O . HIS A 1 84 ? 1.808 -4.510 -8.122 1.00 96.88 84 HIS A O 1
ATOM 633 N N . LEU A 1 85 ? 0.263 -5.294 -6.687 1.00 97.94 85 LEU A N 1
ATOM 634 C CA . LEU A 1 85 ? -0.781 -4.331 -7.046 1.00 97.94 85 LEU A CA 1
ATOM 635 C C . LEU A 1 85 ? -0.408 -2.915 -6.597 1.00 97.94 85 LEU A C 1
ATOM 637 O O . LEU A 1 85 ? -0.546 -1.968 -7.369 1.00 97.94 85 LEU A O 1
ATOM 641 N N . ARG A 1 86 ? 0.135 -2.787 -5.382 1.00 96.75 86 ARG A N 1
ATOM 642 C CA . ARG A 1 86 ? 0.629 -1.519 -4.826 1.00 96.75 86 ARG A CA 1
ATOM 643 C C . ARG A 1 86 ? 1.767 -0.930 -5.660 1.00 96.75 86 ARG A C 1
ATOM 645 O O . ARG A 1 86 ? 1.723 0.242 -6.030 1.00 96.75 86 ARG A O 1
ATOM 652 N N . ALA A 1 87 ? 2.756 -1.752 -6.021 1.00 96.38 87 ALA A N 1
ATOM 653 C CA . ALA A 1 87 ? 3.861 -1.339 -6.887 1.00 96.38 87 ALA A CA 1
ATOM 654 C C . ALA A 1 87 ? 3.374 -0.921 -8.284 1.00 96.38 87 ALA A C 1
ATOM 656 O O . ALA A 1 87 ? 3.847 0.078 -8.830 1.00 96.38 87 ALA A O 1
ATOM 657 N N . TYR A 1 88 ? 2.388 -1.633 -8.840 1.00 97.88 88 TYR A N 1
ATOM 658 C CA . TYR A 1 88 ? 1.806 -1.257 -10.123 1.00 97.88 88 TYR A CA 1
ATOM 659 C C . TYR A 1 88 ? 1.082 0.093 -10.040 1.00 97.88 88 TYR A C 1
ATOM 661 O O . TYR A 1 88 ? 1.280 0.952 -10.896 1.00 97.88 88 TYR A O 1
ATOM 669 N N . GLY A 1 89 ? 0.300 0.322 -8.983 1.00 97.69 89 GLY A N 1
ATOM 670 C CA . GLY A 1 89 ? -0.358 1.604 -8.736 1.00 97.69 89 GLY A CA 1
ATOM 671 C C . GLY A 1 89 ? 0.615 2.772 -8.641 1.00 97.69 89 GLY A C 1
ATOM 672 O O . GLY A 1 89 ? 0.429 3.785 -9.317 1.00 97.69 89 GLY A O 1
ATOM 673 N N . HIS A 1 90 ? 1.700 2.601 -7.882 1.00 95.75 90 HIS A N 1
ATOM 674 C CA . HIS A 1 90 ? 2.781 3.581 -7.814 1.00 95.75 90 HIS A CA 1
ATOM 675 C C . HIS A 1 90 ? 3.313 3.930 -9.214 1.00 95.75 90 HIS A C 1
ATOM 677 O O . HIS A 1 90 ? 3.389 5.107 -9.567 1.00 95.75 90 HIS A O 1
ATOM 683 N N . ASP A 1 91 ? 3.605 2.933 -10.052 1.00 96.69 91 ASP A N 1
ATOM 684 C CA . ASP A 1 91 ? 4.181 3.155 -11.385 1.00 96.69 91 ASP A CA 1
ATOM 685 C C . ASP A 1 91 ? 3.180 3.675 -12.427 1.00 96.69 91 ASP A C 1
ATOM 687 O O . ASP A 1 91 ? 3.576 4.364 -13.369 1.00 96.69 91 ASP A O 1
ATOM 691 N N . LEU A 1 92 ? 1.887 3.404 -12.231 1.00 97.31 92 LEU A N 1
ATOM 692 C CA . LEU A 1 92 ? 0.781 3.982 -12.999 1.00 97.31 92 LEU A CA 1
ATOM 693 C C . LEU A 1 92 ? 0.490 5.442 -12.634 1.00 97.31 92 LEU A C 1
ATOM 695 O O . LEU A 1 92 ? -0.280 6.098 -13.340 1.00 97.31 92 LEU A O 1
ATOM 699 N N . SER A 1 93 ? 1.044 5.951 -11.534 1.00 96.31 93 SER A N 1
ATOM 700 C CA . SER A 1 93 ? 0.755 7.310 -11.085 1.00 96.31 93 SER A CA 1
ATOM 701 C C . SER A 1 93 ? 1.440 8.375 -11.958 1.00 96.31 93 SER A C 1
ATOM 703 O O . SER A 1 93 ? 2.453 8.082 -12.607 1.00 96.31 93 SER A O 1
ATOM 705 N N . PRO A 1 94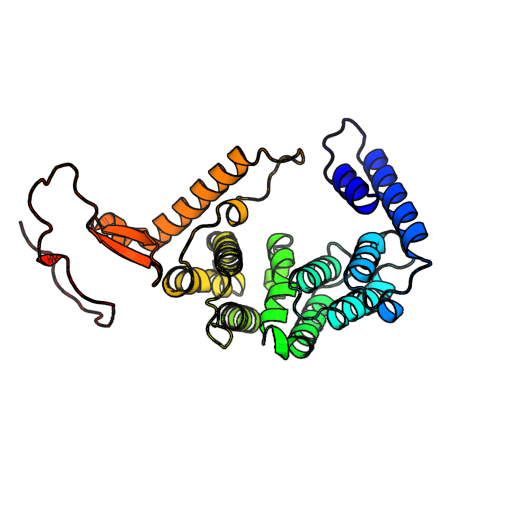 ? 0.924 9.619 -11.985 1.00 95.94 94 PRO A N 1
ATOM 706 C CA . PRO A 1 94 ? 1.529 10.710 -12.757 1.00 95.94 94 PRO A CA 1
ATOM 707 C C . PRO A 1 94 ? 2.939 11.117 -12.328 1.00 95.94 94 PRO A C 1
ATOM 709 O O . PRO A 1 94 ? 3.688 11.618 -13.159 1.00 95.94 94 PRO A O 1
ATOM 712 N N . LEU A 1 95 ? 3.339 10.866 -11.075 1.00 93.81 95 LEU A N 1
ATOM 713 C CA . LEU A 1 95 ? 4.738 11.036 -10.653 1.00 93.81 95 LEU A CA 1
ATOM 714 C C . LEU A 1 95 ? 5.708 10.041 -11.318 1.00 93.81 95 LEU A C 1
ATOM 716 O O . LEU A 1 95 ? 6.923 10.190 -11.187 1.00 93.81 95 LEU A O 1
ATOM 720 N N . ARG A 1 96 ? 5.195 9.001 -11.983 1.00 93.38 96 ARG A N 1
ATOM 721 C CA . ARG A 1 96 ? 5.980 7.922 -12.594 1.00 93.38 96 ARG A CA 1
ATOM 722 C C . ARG A 1 96 ? 5.727 7.872 -14.099 1.00 93.38 96 ARG A C 1
ATOM 724 O O . ARG A 1 96 ? 6.231 8.719 -14.829 1.00 93.38 96 ARG A O 1
ATOM 731 N N . PHE A 1 97 ? 4.998 6.867 -14.584 1.00 95.06 97 PHE A N 1
ATOM 732 C CA . PHE A 1 97 ? 4.881 6.585 -16.018 1.00 95.06 97 PHE A CA 1
ATOM 733 C C . PHE A 1 97 ? 3.454 6.706 -16.557 1.00 95.06 97 PHE A C 1
ATOM 735 O O . PHE A 1 97 ? 3.238 6.460 -17.745 1.00 95.06 97 PHE A O 1
ATOM 742 N N . GLY A 1 98 ? 2.475 7.022 -15.707 1.00 95.56 98 GLY A N 1
ATOM 743 C CA . GLY A 1 98 ? 1.067 6.963 -16.079 1.00 95.56 98 GLY A CA 1
ATOM 744 C C . GLY A 1 98 ? 0.310 8.279 -15.938 1.00 95.56 98 GLY A C 1
ATOM 745 O O . GLY A 1 98 ? 0.867 9.371 -15.948 1.00 95.56 98 GLY A O 1
ATOM 746 N N . THR A 1 99 ? -1.013 8.159 -15.891 1.00 96.69 99 THR A N 1
ATOM 747 C CA . THR A 1 99 ? -1.963 9.278 -15.831 1.00 96.69 99 THR A CA 1
ATOM 748 C C . THR A 1 99 ? -3.117 8.886 -14.921 1.00 96.69 99 THR A C 1
ATOM 750 O O . THR A 1 99 ? -3.446 7.702 -14.845 1.00 96.69 99 THR A O 1
ATOM 753 N N . TRP A 1 100 ? -3.797 9.851 -14.297 1.00 97.69 100 TRP A N 1
ATOM 754 C CA . TRP A 1 100 ? -4.939 9.551 -13.424 1.00 97.69 100 TRP A CA 1
ATOM 755 C C . TRP A 1 100 ? -6.022 8.682 -14.083 1.00 97.69 100 TRP A C 1
ATOM 757 O O . TRP A 1 100 ? -6.393 7.661 -13.500 1.00 97.69 100 TRP A O 1
ATOM 767 N N . PRO A 1 101 ? -6.482 8.969 -15.321 1.00 97.62 101 PRO A N 1
ATOM 768 C CA . PRO A 1 101 ? -7.476 8.115 -15.968 1.00 97.62 101 PRO A CA 1
ATOM 769 C C . PRO A 1 101 ? -6.924 6.728 -16.323 1.00 97.62 101 PRO A C 1
ATOM 771 O O . PRO A 1 101 ? -7.665 5.747 -16.334 1.00 97.62 101 PRO A O 1
ATOM 774 N N . GLY A 1 102 ? -5.632 6.634 -16.659 1.00 97.31 102 GLY A N 1
ATOM 775 C CA . GLY A 1 102 ? -4.967 5.360 -16.931 1.00 97.31 102 GLY A CA 1
ATOM 776 C C . GLY A 1 102 ? -4.860 4.485 -15.684 1.00 97.31 102 GLY A C 1
ATOM 777 O O . GLY A 1 102 ? -5.114 3.280 -15.762 1.00 97.31 102 GLY A O 1
ATOM 778 N N . LEU A 1 103 ? -4.548 5.103 -14.545 1.00 98.19 103 LEU A N 1
ATOM 779 C CA . LEU A 1 103 ? -4.478 4.460 -13.243 1.00 98.19 103 LEU A CA 1
ATOM 780 C C . LEU A 1 103 ? -5.851 3.931 -12.824 1.00 98.19 103 LEU A C 1
ATOM 782 O O . LEU A 1 103 ? -5.964 2.728 -12.604 1.00 98.19 103 LEU A O 1
ATOM 786 N N . ASP A 1 104 ? -6.901 4.763 -12.810 1.00 98.38 104 ASP A N 1
ATOM 787 C CA . ASP A 1 104 ? -8.239 4.327 -12.376 1.00 98.38 104 ASP A CA 1
ATOM 788 C C . ASP A 1 104 ? -8.783 3.175 -13.236 1.00 98.38 104 ASP A C 1
ATOM 790 O O . ASP A 1 104 ? -9.212 2.139 -12.721 1.00 98.38 104 ASP A O 1
ATOM 794 N N . ARG A 1 105 ? -8.686 3.296 -14.570 1.00 98.19 105 ARG A N 1
ATOM 795 C CA . ARG A 1 105 ? -9.120 2.228 -15.489 1.00 98.19 105 ARG A CA 1
ATOM 796 C C . ARG A 1 105 ? -8.388 0.917 -15.234 1.00 98.19 105 ARG A C 1
ATOM 798 O O . ARG A 1 105 ? -8.987 -0.154 -15.329 1.00 98.19 105 ARG A O 1
ATOM 805 N N . THR A 1 106 ? -7.092 0.994 -14.951 1.00 98.06 106 THR A N 1
ATOM 806 C CA . THR A 1 106 ? -6.283 -0.194 -14.685 1.00 98.06 106 THR A CA 1
ATOM 807 C C . THR A 1 106 ? -6.593 -0.773 -13.310 1.00 98.06 106 THR A C 1
ATOM 809 O O . THR A 1 106 ? -6.764 -1.982 -13.209 1.00 98.06 106 THR A O 1
ATOM 812 N N . ALA A 1 107 ? -6.790 0.060 -12.286 1.00 98.38 107 ALA A N 1
ATOM 813 C CA . ALA A 1 107 ? -7.212 -0.366 -10.955 1.00 98.38 107 ALA A CA 1
ATOM 814 C C . ALA A 1 107 ? -8.543 -1.133 -10.998 1.00 98.38 107 ALA A C 1
ATOM 816 O O . ALA A 1 107 ? -8.650 -2.215 -10.425 1.00 98.38 107 ALA A O 1
ATOM 817 N N . ARG A 1 108 ? -9.540 -0.635 -11.745 1.00 98.50 108 ARG A N 1
ATOM 818 C CA . ARG A 1 108 ? -10.827 -1.332 -11.936 1.00 98.50 108 ARG A CA 1
ATOM 819 C C . ARG A 1 108 ? -10.661 -2.675 -12.645 1.00 98.50 108 ARG A C 1
ATOM 821 O O . ARG A 1 108 ? -11.255 -3.668 -12.233 1.00 98.50 108 ARG A O 1
ATOM 828 N N . ARG A 1 109 ? -9.834 -2.729 -13.696 1.00 97.69 109 ARG A N 1
ATOM 829 C CA . ARG A 1 109 ? -9.519 -3.985 -14.396 1.00 97.69 109 ARG A CA 1
ATOM 830 C C . ARG A 1 109 ? -8.835 -4.991 -13.473 1.00 97.69 109 ARG A C 1
ATOM 832 O O . ARG A 1 109 ? -9.223 -6.154 -13.479 1.00 97.69 109 ARG A O 1
ATOM 839 N N . LEU A 1 110 ? -7.872 -4.543 -12.671 1.00 97.25 110 LEU A N 1
ATOM 840 C CA . LEU A 1 110 ? -7.160 -5.392 -11.718 1.00 97.25 110 LEU A CA 1
ATOM 841 C C . LEU A 1 110 ? -8.071 -5.887 -10.599 1.00 97.25 110 LEU A C 1
ATOM 843 O O . LEU A 1 110 ? -7.963 -7.046 -10.211 1.00 97.25 110 LEU A O 1
ATOM 847 N N . ALA A 1 111 ? -9.002 -5.060 -10.122 1.00 97.44 111 ALA A N 1
ATOM 848 C CA . ALA A 1 111 ? -10.022 -5.493 -9.173 1.00 97.44 111 ALA A CA 1
ATOM 849 C C . ALA A 1 111 ? -10.845 -6.657 -9.743 1.00 97.44 111 ALA A C 1
ATOM 851 O O . ALA A 1 111 ? -10.994 -7.678 -9.085 1.00 97.44 111 ALA A O 1
ATOM 852 N N . MET A 1 112 ? -11.283 -6.567 -11.006 1.00 96.44 112 MET A N 1
ATOM 853 C CA . MET A 1 112 ? -11.991 -7.673 -11.664 1.00 96.44 112 MET A CA 1
ATOM 854 C C . MET A 1 112 ? -11.103 -8.912 -11.849 1.00 96.44 112 MET A C 1
ATOM 856 O O . MET A 1 112 ? -11.532 -10.022 -11.546 1.00 96.44 112 MET A O 1
ATOM 860 N N . SER A 1 113 ? -9.864 -8.750 -12.326 1.00 95.31 113 SER A N 1
ATOM 861 C CA . SER A 1 113 ? -8.981 -9.891 -12.610 1.00 95.31 113 SER A CA 1
ATOM 862 C C . SER A 1 113 ? -8.461 -10.586 -11.352 1.00 95.31 113 SER A C 1
ATOM 864 O O . SER A 1 113 ? -8.086 -11.752 -11.408 1.00 95.31 113 SER A O 1
ATOM 866 N N . THR A 1 114 ? -8.419 -9.880 -10.221 1.00 96.19 114 THR A N 1
ATOM 867 C CA . THR A 1 114 ? -7.963 -10.411 -8.928 1.00 96.19 114 THR A CA 1
ATOM 868 C C . THR A 1 114 ? -9.102 -10.618 -7.930 1.00 96.19 114 THR A C 1
ATOM 870 O O . THR A 1 114 ? -8.849 -10.924 -6.765 1.00 96.19 114 THR A O 1
ATOM 873 N N . ALA A 1 115 ? -10.357 -10.538 -8.385 1.00 95.06 115 ALA A N 1
ATOM 874 C CA . ALA A 1 115 ? -11.537 -10.693 -7.537 1.00 95.06 115 ALA A CA 1
ATOM 875 C C . ALA A 1 115 ? -11.566 -12.032 -6.788 1.00 95.06 115 ALA A C 1
ATOM 877 O O . ALA A 1 115 ? -12.016 -12.084 -5.649 1.00 95.06 115 ALA A O 1
ATOM 878 N N . GLY A 1 116 ? -11.017 -13.098 -7.379 1.00 92.19 116 GLY A N 1
ATOM 879 C CA . GLY A 1 116 ? -10.894 -14.396 -6.709 1.00 92.19 116 GLY A CA 1
ATOM 880 C C . GLY A 1 116 ? -9.981 -14.391 -5.475 1.00 92.19 116 GLY A C 1
ATOM 881 O O . GLY A 1 116 ? -10.091 -15.286 -4.647 1.00 92.19 116 GLY A O 1
ATOM 882 N N . SER A 1 117 ? -9.087 -13.406 -5.340 1.00 90.94 117 SER A N 1
ATOM 883 C CA . SER A 1 117 ? -8.201 -13.249 -4.177 1.00 90.94 117 SER A CA 1
ATOM 884 C C . SER A 1 117 ? -8.615 -12.099 -3.261 1.00 90.94 117 SER A C 1
ATOM 886 O O . SER A 1 117 ? -8.382 -12.175 -2.059 1.00 90.94 117 SER A O 1
ATOM 888 N N . TRP A 1 118 ? -9.198 -11.034 -3.816 1.00 92.56 118 TRP A N 1
ATOM 889 C CA . TRP A 1 118 ? -9.394 -9.776 -3.089 1.00 92.56 118 TRP A CA 1
ATOM 890 C C . TRP A 1 118 ? -10.806 -9.205 -3.158 1.00 92.56 118 TRP A C 1
ATOM 892 O O . TRP A 1 118 ? -11.029 -8.139 -2.591 1.00 92.56 118 TRP A O 1
ATOM 902 N N . GLY A 1 119 ? -11.736 -9.828 -3.886 1.00 93.94 119 GLY A N 1
ATOM 903 C CA . GLY A 1 119 ? -12.980 -9.163 -4.272 1.00 93.94 119 GLY A CA 1
ATOM 904 C C . GLY A 1 119 ? -12.680 -7.835 -4.978 1.00 93.94 119 GLY A C 1
ATOM 905 O O . GLY A 1 119 ? -11.815 -7.747 -5.851 1.00 93.94 119 GLY A O 1
ATOM 906 N N . THR A 1 120 ? -13.334 -6.764 -4.552 1.00 96.06 120 THR A N 1
ATOM 907 C CA . THR A 1 120 ? -13.052 -5.394 -5.002 1.00 96.06 120 THR A CA 1
ATOM 908 C C . THR A 1 120 ? -11.776 -4.796 -4.390 1.00 96.06 120 THR A C 1
ATOM 910 O O . THR A 1 120 ? -11.272 -3.783 -4.878 1.00 96.06 120 THR A O 1
ATOM 913 N N . GLY A 1 121 ? -11.172 -5.455 -3.396 1.00 95.69 121 GLY A N 1
ATOM 914 C CA . GLY A 1 121 ? -9.956 -5.039 -2.690 1.00 95.69 121 GLY A CA 1
ATOM 915 C C . GLY A 1 121 ? -8.721 -4.834 -3.569 1.00 95.69 121 GLY A C 1
ATOM 916 O O . GLY A 1 121 ? -7.830 -4.064 -3.207 1.00 95.69 121 GLY A O 1
ATOM 917 N N . GLY A 1 122 ? -8.681 -5.438 -4.762 1.00 96.56 122 GLY A N 1
ATOM 918 C CA . GLY A 1 122 ? -7.639 -5.154 -5.750 1.00 96.56 122 GLY A CA 1
ATOM 919 C C . GLY A 1 122 ? -7.591 -3.672 -6.150 1.00 96.56 122 GLY A C 1
ATOM 920 O O . GLY A 1 122 ? -6.507 -3.128 -6.348 1.00 96.56 122 GLY A O 1
ATOM 921 N N . TYR A 1 123 ? -8.746 -2.992 -6.178 1.00 98.44 123 TYR A N 1
ATOM 922 C CA . TYR A 1 123 ? -8.828 -1.546 -6.404 1.00 98.44 123 TYR A CA 1
ATOM 923 C C . TYR A 1 123 ? -8.134 -0.765 -5.281 1.00 98.44 123 TYR A C 1
ATOM 925 O O . TYR A 1 123 ? -7.311 0.112 -5.549 1.00 98.44 123 TYR A O 1
ATOM 933 N N . CYS A 1 124 ? -8.422 -1.130 -4.027 1.00 96.88 124 CYS A N 1
ATOM 934 C CA . CYS A 1 124 ? -7.824 -0.514 -2.844 1.00 96.88 124 CYS A CA 1
ATOM 935 C C . CYS A 1 124 ? -6.296 -0.651 -2.865 1.00 96.88 124 CYS A C 1
ATOM 937 O O . CYS A 1 124 ? -5.597 0.341 -2.672 1.00 96.88 124 CYS A O 1
ATOM 939 N N . TRP A 1 125 ? -5.758 -1.842 -3.158 1.00 96.94 125 TRP A N 1
ATOM 940 C CA . TRP A 1 125 ? -4.305 -2.044 -3.188 1.00 96.94 125 TRP A CA 1
ATOM 941 C C . TRP A 1 125 ? -3.584 -1.192 -4.228 1.00 96.94 125 TRP A C 1
ATOM 943 O O . TRP A 1 125 ? -2.519 -0.661 -3.929 1.00 96.94 125 TRP A O 1
ATOM 953 N N . VAL A 1 126 ? -4.161 -1.014 -5.416 1.00 98.00 126 VAL A N 1
ATOM 954 C CA . VAL A 1 126 ? -3.565 -0.165 -6.459 1.00 98.00 126 VAL A CA 1
ATOM 955 C C . VAL A 1 126 ? -3.536 1.305 -6.025 1.00 98.00 126 VAL A C 1
ATOM 957 O O . VAL A 1 126 ? -2.555 2.003 -6.266 1.00 98.00 126 VAL A O 1
ATOM 960 N N . TRP A 1 127 ? -4.580 1.787 -5.352 1.00 97.31 127 TRP A N 1
ATOM 961 C CA . TRP A 1 127 ? -4.676 3.193 -4.950 1.00 97.31 127 TRP A CA 1
ATOM 962 C C . TRP A 1 127 ? -3.967 3.536 -3.635 1.00 97.31 127 TRP A C 1
ATOM 964 O O . TRP A 1 127 ? -3.605 4.695 -3.439 1.00 97.31 127 TRP A O 1
ATOM 974 N N . LEU A 1 128 ? -3.749 2.566 -2.743 1.00 92.44 128 LEU A N 1
ATOM 975 C CA . LEU A 1 128 ? -3.373 2.821 -1.348 1.00 92.44 128 LEU A CA 1
ATOM 976 C C . LEU A 1 128 ? -2.137 3.719 -1.187 1.00 92.44 128 LEU A C 1
ATOM 978 O O . LEU A 1 128 ? -2.194 4.737 -0.502 1.00 92.44 128 LEU A O 1
ATOM 982 N N . ASP A 1 129 ? -1.019 3.357 -1.820 1.00 90.44 129 ASP A N 1
ATOM 983 C CA . ASP A 1 129 ? 0.223 4.131 -1.691 1.00 90.44 129 ASP A CA 1
ATOM 984 C C . ASP A 1 129 ? 0.239 5.366 -2.599 1.00 90.44 129 ASP A C 1
ATOM 986 O O . ASP A 1 129 ? 0.947 6.332 -2.321 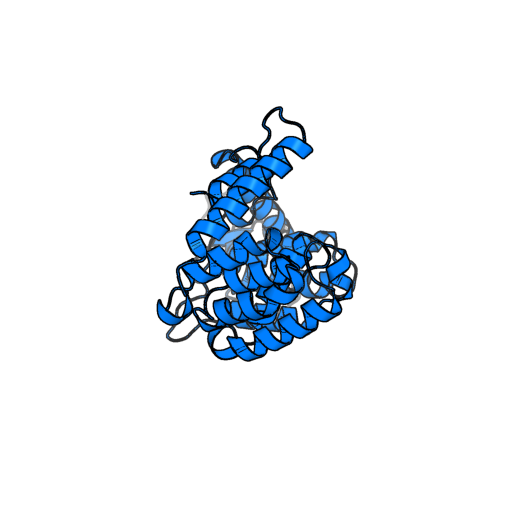1.00 90.44 129 ASP A O 1
ATOM 990 N N . VAL A 1 130 ? -0.568 5.362 -3.662 1.00 94.44 130 VAL A N 1
ATOM 991 C CA . VAL A 1 130 ? -0.714 6.506 -4.568 1.00 94.44 130 VAL A CA 1
ATOM 992 C C . VAL A 1 130 ? -1.361 7.668 -3.827 1.00 94.44 130 VAL A C 1
ATOM 994 O O . VAL A 1 130 ? -0.846 8.779 -3.873 1.00 94.44 130 VAL A O 1
ATOM 997 N N . LEU A 1 131 ? -2.437 7.394 -3.090 1.00 91.81 131 LEU A N 1
ATOM 998 C CA . LEU A 1 131 ? -3.150 8.382 -2.283 1.00 91.81 131 LEU A CA 1
ATOM 999 C C . LEU A 1 131 ? -2.312 8.909 -1.112 1.00 91.81 131 LEU A C 1
ATOM 1001 O O . LEU A 1 131 ? -2.447 10.071 -0.738 1.00 91.81 131 LEU A O 1
ATOM 1005 N N . ALA A 1 132 ? -1.419 8.080 -0.563 1.00 86.00 132 ALA A N 1
ATOM 1006 C CA . ALA A 1 132 ? -0.471 8.510 0.462 1.00 86.00 132 ALA A CA 1
ATOM 1007 C C . ALA A 1 132 ? 0.625 9.441 -0.095 1.00 86.00 132 ALA A C 1
ATOM 1009 O O . ALA A 1 132 ? 1.125 10.299 0.627 1.00 86.00 132 ALA A O 1
ATOM 1010 N N . ALA A 1 133 ? 1.013 9.269 -1.363 1.00 87.56 133 ALA A N 1
ATOM 1011 C CA . ALA A 1 133 ? 2.094 10.030 -1.988 1.00 87.56 133 ALA A CA 1
ATOM 1012 C C . ALA A 1 133 ? 1.623 11.277 -2.760 1.00 87.56 133 ALA A C 1
ATOM 1014 O O . ALA A 1 133 ? 2.382 12.235 -2.874 1.00 87.56 133 ALA A O 1
ATOM 1015 N N . GLN A 1 134 ? 0.413 11.256 -3.326 1.00 91.12 134 GLN A N 1
ATOM 1016 C CA . GLN A 1 134 ? -0.106 12.281 -4.240 1.00 91.12 134 GLN A CA 1
ATOM 1017 C C . GLN A 1 134 ? -1.536 12.683 -3.851 1.00 91.12 134 GLN A C 1
ATOM 1019 O O . GLN A 1 134 ? -2.494 12.011 -4.257 1.00 91.12 134 GLN A O 1
ATOM 1024 N N . PRO A 1 135 ? -1.709 13.784 -3.096 1.00 88.19 135 PRO A N 1
ATOM 1025 C CA . PRO A 1 135 ? -3.025 14.288 -2.705 1.00 88.19 135 PRO A CA 1
ATOM 1026 C C . PRO A 1 135 ? -3.961 14.582 -3.890 1.00 88.19 135 PRO A C 1
ATOM 1028 O O . PRO A 1 135 ? -5.178 14.506 -3.759 1.00 88.19 135 PRO A O 1
ATOM 1031 N N . GLU A 1 136 ? -3.435 14.867 -5.079 1.00 91.00 136 GLU A N 1
ATOM 1032 C CA . GLU A 1 136 ? -4.238 15.088 -6.287 1.00 91.00 136 GLU A CA 1
ATOM 1033 C C . GLU A 1 136 ? -5.066 13.850 -6.672 1.00 91.00 136 GLU A C 1
ATOM 1035 O O . GLU A 1 136 ? -6.123 13.977 -7.293 1.00 91.00 136 GLU A O 1
ATOM 1040 N N . GLY A 1 137 ? -4.638 12.654 -6.250 1.00 92.56 137 GLY A N 1
ATOM 1041 C CA . GLY A 1 137 ? -5.361 11.404 -6.472 1.00 92.56 137 GLY A CA 1
ATOM 1042 C C . GLY A 1 137 ? -6.766 11.378 -5.854 1.00 92.56 137 GLY A C 1
ATOM 1043 O O . GLY A 1 137 ? -7.635 10.672 -6.370 1.00 92.56 137 GLY A O 1
ATOM 1044 N N . TRP A 1 138 ? -7.040 12.190 -4.822 1.00 91.44 138 TRP A N 1
ATOM 1045 C CA . TRP A 1 138 ? -8.367 12.282 -4.191 1.00 91.44 138 TRP A CA 1
ATOM 1046 C C . TRP A 1 138 ? -9.467 12.738 -5.151 1.00 91.44 138 TRP A C 1
ATOM 1048 O O . TRP A 1 138 ? -10.620 12.354 -4.976 1.00 91.44 138 TRP A O 1
ATOM 1058 N N . GLY A 1 139 ? -9.123 13.524 -6.176 1.00 91.81 139 GLY A N 1
ATOM 1059 C CA . GLY A 1 139 ? -10.071 13.954 -7.208 1.00 91.81 139 GLY A CA 1
ATOM 1060 C C . GLY A 1 139 ? -10.397 12.878 -8.249 1.00 91.81 139 GLY A C 1
ATOM 1061 O O . GLY A 1 139 ? -11.256 13.095 -9.102 1.00 91.81 139 GLY A O 1
ATOM 1062 N N . HIS A 1 140 ? -9.705 11.737 -8.208 1.00 95.69 140 HIS A N 1
ATOM 1063 C CA . HIS A 1 140 ? -9.764 10.703 -9.240 1.00 95.69 140 HIS A CA 1
ATOM 1064 C C . HIS A 1 140 ? -10.163 9.323 -8.717 1.00 95.69 140 HIS A C 1
ATOM 1066 O O . HIS A 1 140 ? -10.670 8.516 -9.497 1.00 95.69 140 HIS A O 1
ATOM 1072 N N . VAL A 1 141 ? -9.937 9.045 -7.432 1.00 96.44 141 VAL A N 1
ATOM 1073 C CA . VAL A 1 141 ? -10.337 7.781 -6.814 1.00 96.44 141 VAL A CA 1
ATOM 1074 C C . VAL A 1 141 ? -11.859 7.686 -6.673 1.00 96.44 141 VAL A C 1
ATOM 1076 O O . VAL A 1 141 ? -12.543 8.631 -6.281 1.00 96.44 141 VAL A O 1
ATOM 1079 N N . ASP A 1 142 ? -12.393 6.505 -6.958 1.00 97.56 142 ASP A N 1
ATOM 1080 C CA . ASP A 1 142 ? -13.771 6.127 -6.672 1.00 97.56 142 ASP A CA 1
ATOM 1081 C C . ASP A 1 142 ? -13.882 5.708 -5.207 1.00 97.56 142 ASP A C 1
ATOM 1083 O O . ASP A 1 142 ? -13.466 4.615 -4.814 1.00 97.56 142 ASP A O 1
ATOM 1087 N N . ALA A 1 143 ? -14.409 6.614 -4.387 1.00 95.75 143 ALA A N 1
ATOM 1088 C CA . ALA A 1 143 ? -14.477 6.422 -2.947 1.00 95.75 143 ALA A CA 1
ATOM 1089 C C . ALA A 1 143 ? -15.352 5.228 -2.543 1.00 95.75 143 ALA A C 1
ATOM 1091 O O . ALA A 1 143 ? -14.998 4.511 -1.610 1.00 95.75 143 ALA A O 1
ATOM 1092 N N . GLU A 1 144 ? -16.462 4.982 -3.244 1.00 97.50 144 GLU A N 1
ATOM 1093 C CA . GLU A 1 144 ? -17.351 3.866 -2.909 1.00 97.50 144 GLU A CA 1
ATOM 1094 C C . GLU A 1 144 ? -16.721 2.530 -3.288 1.00 97.50 144 GLU A C 1
ATOM 1096 O O . GLU A 1 144 ? -16.765 1.587 -2.499 1.00 97.50 144 GLU A O 1
ATOM 1101 N N . LEU A 1 145 ? -16.058 2.454 -4.447 1.00 97.94 145 LEU A N 1
ATOM 1102 C CA . LEU A 1 145 ? -15.321 1.250 -4.823 1.00 97.94 145 LEU A CA 1
ATOM 1103 C C . LEU A 1 145 ? -14.128 0.995 -3.891 1.00 97.94 145 LEU A C 1
ATOM 1105 O O . LEU A 1 145 ? -13.837 -0.154 -3.563 1.00 97.94 145 LEU A O 1
ATOM 1109 N N . PHE A 1 146 ? -13.453 2.051 -3.430 1.00 97.62 146 PHE A N 1
ATOM 1110 C CA . PHE A 1 146 ? -12.381 1.929 -2.445 1.00 97.62 146 PHE A CA 1
ATOM 1111 C C . PHE A 1 146 ? -12.904 1.391 -1.109 1.00 97.62 146 PHE A C 1
ATOM 1113 O O . PHE A 1 146 ? -12.324 0.451 -0.570 1.00 97.62 146 PHE A O 1
ATOM 1120 N N . VAL A 1 147 ? -14.013 1.935 -0.595 1.00 96.62 147 VAL A N 1
ATOM 1121 C CA . VAL A 1 147 ? -14.619 1.471 0.663 1.00 96.62 147 VAL A CA 1
ATOM 1122 C C . VAL A 1 147 ? -15.159 0.045 0.540 1.00 96.62 147 VAL A C 1
ATOM 1124 O O . VAL A 1 147 ? -14.931 -0.761 1.439 1.00 96.62 147 VAL A O 1
ATOM 1127 N N . ALA A 1 148 ? -15.798 -0.313 -0.577 1.00 96.75 148 ALA A N 1
ATOM 1128 C CA . ALA A 1 148 ? -16.160 -1.704 -0.854 1.00 96.75 148 ALA A CA 1
ATOM 1129 C C . ALA A 1 148 ? -14.920 -2.617 -0.815 1.00 96.75 148 ALA A C 1
ATOM 1131 O O . ALA A 1 148 ? -14.941 -3.673 -0.183 1.00 96.75 148 ALA A O 1
ATOM 1132 N N . GLY A 1 149 ? -13.804 -2.147 -1.382 1.00 96.44 149 GLY A N 1
ATOM 1133 C CA . GLY A 1 149 ? -12.522 -2.837 -1.317 1.00 96.44 149 GLY A CA 1
ATOM 1134 C C . GLY A 1 149 ? -11.999 -3.010 0.109 1.00 96.44 149 GLY A C 1
ATOM 1135 O O . GLY A 1 149 ? -11.522 -4.090 0.443 1.00 96.44 149 GLY A O 1
ATOM 1136 N N . LEU A 1 150 ? -12.117 -1.994 0.973 1.00 95.81 150 LEU A N 1
ATOM 1137 C CA . LEU A 1 150 ? -11.763 -2.115 2.395 1.00 95.81 150 LEU A CA 1
ATOM 1138 C C . LEU A 1 150 ? -12.587 -3.204 3.088 1.00 95.81 150 LEU A C 1
ATOM 1140 O O . LEU A 1 150 ? -12.024 -3.998 3.844 1.00 95.81 150 LEU A O 1
ATOM 1144 N N . HIS A 1 151 ? -13.890 -3.272 2.798 1.00 94.38 151 HIS A N 1
ATOM 1145 C CA . HIS A 1 151 ? -14.756 -4.323 3.323 1.00 94.38 151 HIS A CA 1
ATOM 1146 C C . HIS A 1 151 ? -14.301 -5.712 2.874 1.00 94.38 151 HIS A C 1
ATOM 1148 O O . HIS A 1 151 ? -14.087 -6.570 3.727 1.00 94.38 151 HIS A O 1
ATOM 1154 N N . ASP A 1 152 ? -14.061 -5.929 1.581 1.00 93.69 152 ASP A N 1
ATOM 1155 C CA . ASP A 1 152 ? -13.619 -7.235 1.072 1.00 93.69 152 ASP A CA 1
ATOM 1156 C C . ASP A 1 152 ? -12.253 -7.660 1.643 1.00 93.69 152 ASP A C 1
ATOM 1158 O O . ASP A 1 152 ? -12.031 -8.832 1.950 1.00 93.69 152 ASP A O 1
ATOM 1162 N N . LEU A 1 153 ? -11.332 -6.709 1.843 1.00 92.88 153 LEU A N 1
ATOM 1163 C CA . LEU A 1 153 ? -9.997 -6.984 2.385 1.00 92.88 153 LEU A CA 1
ATOM 1164 C C . LEU A 1 153 ? -9.993 -7.390 3.861 1.00 92.88 153 LEU A C 1
ATOM 1166 O O . LEU A 1 153 ? -9.053 -8.072 4.290 1.00 92.88 153 LEU A O 1
ATOM 1170 N N . LEU A 1 154 ? -10.999 -6.952 4.619 1.00 91.44 154 LEU A N 1
ATOM 1171 C CA . LEU A 1 154 ? -11.149 -7.178 6.058 1.00 91.44 154 LEU A CA 1
ATOM 1172 C C . LEU A 1 154 ? -12.275 -8.164 6.396 1.00 91.44 154 LEU A C 1
ATOM 1174 O O . LEU A 1 154 ? -12.497 -8.462 7.569 1.00 91.44 154 LEU A O 1
ATOM 1178 N N . GLN A 1 155 ? -12.962 -8.718 5.400 1.00 84.31 155 GLN A N 1
ATOM 1179 C CA . GLN A 1 155 ? -13.856 -9.8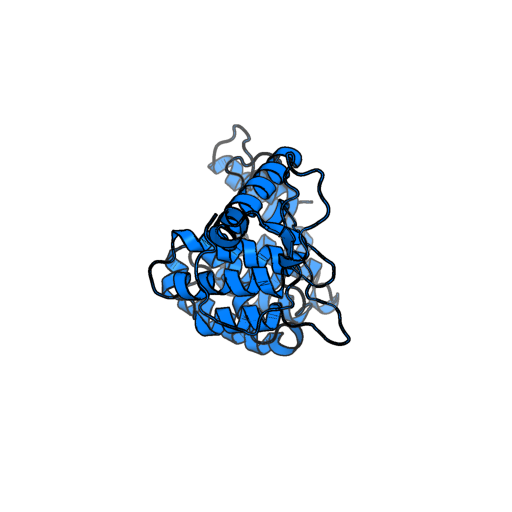43 5.630 1.00 84.31 155 GLN A CA 1
ATOM 1180 C C . GLN A 1 155 ? -13.047 -11.109 5.968 1.00 84.31 155 GLN A C 1
ATOM 1182 O O . GLN A 1 155 ? -12.017 -11.375 5.337 1.00 84.31 155 GLN A O 1
ATOM 1187 N N . PRO A 1 156 ? -13.492 -11.908 6.957 1.00 70.31 156 PRO A N 1
ATOM 1188 C CA . PRO A 1 156 ? -12.893 -13.204 7.247 1.00 70.31 156 PRO A CA 1
ATOM 1189 C C . PRO A 1 156 ? -12.894 -14.084 5.996 1.00 70.31 156 PRO A C 1
ATOM 1191 O O . PRO A 1 156 ? -13.925 -14.238 5.341 1.00 70.31 156 PRO A O 1
ATOM 1194 N N . GLN A 1 157 ? -11.748 -14.683 5.676 1.00 64.00 157 GLN A N 1
ATOM 1195 C CA . GLN A 1 157 ? -11.668 -15.647 4.584 1.00 64.00 157 GLN A CA 1
ATOM 1196 C C . GLN A 1 157 ? -11.935 -17.060 5.138 1.00 64.00 157 GLN A C 1
ATOM 1198 O O . GLN A 1 157 ? -11.392 -17.421 6.193 1.00 64.00 157 GLN A O 1
ATOM 1203 N N . PRO A 1 158 ? -12.769 -17.880 4.472 1.00 56.84 158 PRO A N 1
ATOM 1204 C CA . PRO A 1 158 ? -12.960 -19.276 4.854 1.00 56.84 158 PRO A CA 1
ATOM 1205 C C . PRO A 1 158 ? -11.625 -20.052 4.826 1.00 56.84 158 PRO A C 1
ATOM 1207 O O . PRO A 1 158 ? -10.815 -19.806 3.930 1.00 56.84 158 PRO A O 1
ATOM 1210 N N . PRO A 1 159 ? -11.382 -21.007 5.747 1.00 48.47 159 PRO A N 1
ATOM 1211 C CA . PRO A 1 159 ? -12.320 -21.585 6.708 1.00 48.47 159 PRO A CA 1
ATOM 1212 C C . PRO A 1 159 ? -12.177 -21.008 8.132 1.00 48.47 159 PRO A C 1
ATOM 1214 O O . PRO A 1 159 ? -12.169 -21.775 9.079 1.00 48.47 159 PRO A O 1
ATOM 1217 N N . GLU A 1 160 ? -12.114 -19.681 8.291 1.00 52.41 160 GLU A N 1
ATOM 1218 C CA . GLU A 1 160 ? -11.946 -18.956 9.573 1.00 52.41 160 GLU A CA 1
ATOM 1219 C C . GLU A 1 160 ? -10.488 -18.651 9.931 1.00 52.41 160 GLU A C 1
ATOM 1221 O O . GLU A 1 160 ? -9.980 -18.998 10.996 1.00 52.41 160 GLU A O 1
ATOM 1226 N N . THR A 1 161 ? -9.831 -17.883 9.065 1.00 54.72 161 THR A N 1
ATOM 1227 C CA . THR A 1 161 ? -8.726 -17.034 9.516 1.00 54.72 161 THR A CA 1
ATOM 1228 C C . THR A 1 161 ? -9.266 -15.614 9.584 1.00 54.72 161 THR A C 1
ATOM 1230 O O . THR A 1 161 ? -9.659 -15.036 8.566 1.00 54.72 161 THR A O 1
ATOM 1233 N N . TRP A 1 162 ? -9.333 -15.053 10.794 1.00 54.00 162 TRP A N 1
ATOM 1234 C CA . TRP A 1 162 ? -9.552 -13.616 10.956 1.00 54.00 162 TRP A CA 1
ATOM 1235 C C . TRP A 1 162 ? -8.546 -12.849 10.087 1.00 54.00 162 TRP A C 1
ATOM 1237 O O . TRP A 1 162 ? -7.423 -13.334 9.913 1.00 54.00 162 TRP A O 1
ATOM 1247 N N . PRO A 1 163 ? -8.924 -11.687 9.520 1.00 63.09 163 PRO A N 1
ATOM 1248 C CA . PRO A 1 163 ? -8.021 -10.920 8.679 1.00 63.09 163 PRO A CA 1
ATOM 1249 C C . PRO A 1 163 ? -6.716 -10.691 9.423 1.00 63.09 163 PRO A C 1
ATOM 1251 O O . PRO A 1 163 ? -6.722 -10.357 10.612 1.00 63.09 163 PRO A O 1
ATOM 1254 N N . ASP A 1 164 ? -5.618 -10.885 8.699 1.00 81.25 164 ASP A N 1
ATOM 1255 C CA . ASP A 1 164 ? -4.274 -10.599 9.170 1.00 81.25 164 ASP A CA 1
ATOM 1256 C C . ASP A 1 164 ? -4.268 -9.234 9.869 1.00 81.25 164 ASP A C 1
ATOM 1258 O O . ASP A 1 164 ? -4.599 -8.208 9.270 1.00 81.25 164 ASP A O 1
ATOM 1262 N N . GLN A 1 165 ? -3.943 -9.226 11.158 1.00 88.56 165 GLN A N 1
ATOM 1263 C CA . GLN A 1 165 ? -3.932 -8.011 11.964 1.00 88.56 165 GLN A CA 1
ATOM 1264 C C . GLN A 1 165 ? -2.950 -6.979 11.417 1.00 88.56 165 GLN A C 1
ATOM 1266 O O . GLN A 1 165 ? -3.187 -5.780 11.563 1.00 88.56 165 GLN A O 1
ATOM 1271 N N . HIS A 1 166 ? -1.921 -7.416 10.689 1.00 90.44 166 HIS A N 1
ATOM 1272 C CA . HIS A 1 166 ? -1.066 -6.532 9.910 1.00 90.44 166 HIS A CA 1
ATOM 1273 C C . HIS A 1 166 ? -1.872 -5.723 8.887 1.00 90.44 166 HIS A C 1
ATOM 1275 O O . HIS A 1 166 ? -1.709 -4.511 8.762 1.00 90.44 166 HIS A O 1
ATOM 1281 N N . ARG A 1 167 ? -2.812 -6.367 8.190 1.00 91.19 167 ARG A N 1
ATOM 1282 C CA . ARG A 1 167 ? -3.697 -5.719 7.219 1.00 91.19 167 ARG A CA 1
ATOM 1283 C C . ARG A 1 167 ? -4.664 -4.748 7.886 1.00 91.19 167 ARG A C 1
ATOM 1285 O O . ARG A 1 167 ? -4.810 -3.631 7.399 1.00 91.19 167 ARG A O 1
ATOM 1292 N N . ALA A 1 168 ? -5.288 -5.148 8.995 1.00 93.00 168 ALA A N 1
ATOM 1293 C CA . ALA A 1 168 ? -6.177 -4.270 9.758 1.00 93.00 168 ALA A CA 1
ATOM 1294 C C . ALA A 1 168 ? -5.434 -3.016 10.246 1.00 93.00 168 ALA A C 1
ATOM 1296 O O . ALA A 1 168 ? -5.903 -1.901 10.030 1.00 93.00 168 ALA A O 1
ATOM 1297 N N . ASN A 1 169 ? -4.231 -3.187 10.805 1.00 94.19 169 ASN A N 1
ATOM 1298 C CA . ASN A 1 169 ? -3.372 -2.080 11.222 1.00 94.19 169 ASN A CA 1
ATOM 1299 C C . ASN A 1 169 ? -2.965 -1.185 10.047 1.00 94.19 169 ASN A C 1
ATOM 1301 O O . ASN A 1 169 ? -3.025 0.033 10.176 1.00 94.19 169 ASN A O 1
ATOM 1305 N N . LEU A 1 170 ? -2.578 -1.762 8.905 1.00 93.25 170 LEU A N 1
ATOM 1306 C CA . LEU A 1 170 ? -2.184 -0.998 7.721 1.00 93.25 170 LEU A CA 1
ATOM 1307 C C . LEU A 1 170 ? -3.345 -0.131 7.225 1.00 93.25 170 LEU A C 1
ATOM 1309 O O . LEU A 1 170 ? -3.175 1.068 7.024 1.00 93.25 170 LEU A O 1
ATOM 1313 N N . LEU A 1 171 ? -4.527 -0.723 7.041 1.00 94.12 171 LEU A N 1
ATOM 1314 C CA . LEU A 1 171 ? -5.695 -0.011 6.524 1.00 94.12 171 LEU A CA 1
ATOM 1315 C C . LEU A 1 171 ? -6.217 1.029 7.526 1.00 94.12 171 LEU A C 1
ATOM 1317 O O . LEU A 1 171 ? -6.549 2.140 7.112 1.00 94.12 171 LEU A O 1
ATOM 1321 N N . ALA A 1 172 ? -6.213 0.725 8.829 1.00 94.69 172 ALA A N 1
ATOM 1322 C CA . ALA A 1 172 ? -6.552 1.688 9.877 1.00 94.69 172 ALA A CA 1
ATOM 1323 C C . ALA A 1 172 ? -5.568 2.866 9.903 1.00 94.69 172 ALA A C 1
ATOM 1325 O O . ALA A 1 172 ? -5.992 4.020 9.873 1.00 94.69 172 ALA A O 1
ATOM 1326 N N . ALA A 1 173 ? -4.259 2.591 9.891 1.00 93.56 173 ALA A N 1
ATOM 1327 C CA . ALA A 1 173 ? -3.231 3.627 9.884 1.00 93.56 173 ALA A CA 1
ATOM 1328 C C . ALA A 1 173 ? -3.372 4.538 8.660 1.00 93.56 173 ALA A C 1
ATOM 1330 O O . ALA A 1 173 ? -3.305 5.758 8.801 1.00 93.56 173 ALA A O 1
ATOM 1331 N N . ARG A 1 174 ? -3.645 3.964 7.479 1.00 89.88 174 ARG A N 1
ATOM 1332 C CA . ARG A 1 174 ? -3.913 4.729 6.255 1.00 89.88 174 ARG A CA 1
ATOM 1333 C C . ARG A 1 174 ? -5.185 5.559 6.358 1.00 89.88 174 ARG A C 1
ATOM 1335 O O . ARG A 1 174 ? -5.120 6.736 6.050 1.00 89.88 174 ARG A O 1
ATOM 1342 N N . CYS A 1 175 ? -6.304 5.027 6.849 1.00 91.44 175 CYS A N 1
ATOM 1343 C CA . CYS A 1 175 ? -7.515 5.837 7.050 1.00 91.44 175 CYS A CA 1
ATOM 1344 C C . CYS A 1 175 ? -7.271 6.986 8.045 1.00 91.44 175 CYS A C 1
ATOM 1346 O O . CYS A 1 175 ? -7.725 8.108 7.825 1.00 91.44 175 CYS A O 1
ATOM 1348 N N . ALA A 1 176 ? -6.485 6.741 9.096 1.00 90.31 176 ALA A N 1
ATOM 1349 C CA . ALA A 1 176 ? -6.114 7.753 10.078 1.00 90.31 176 ALA A CA 1
ATOM 1350 C C . ALA A 1 176 ? -5.176 8.844 9.523 1.00 90.31 176 ALA A C 1
ATOM 1352 O O . ALA A 1 176 ? -5.214 9.969 10.014 1.00 90.31 176 ALA A O 1
ATOM 1353 N N . GLU A 1 177 ? -4.354 8.558 8.501 1.00 86.25 177 GLU A N 1
ATOM 1354 C CA . GLU A 1 177 ? -3.571 9.586 7.773 1.00 86.25 177 GLU A CA 1
ATOM 1355 C C . GLU A 1 177 ? -4.467 10.627 7.111 1.00 86.25 177 GLU A C 1
ATOM 1357 O O . GLU A 1 177 ? -4.066 11.777 6.953 1.00 86.25 177 GLU A O 1
ATOM 1362 N N . LEU A 1 178 ? -5.681 10.225 6.743 1.00 79.81 178 LEU A N 1
ATOM 1363 C CA . LEU A 1 178 ? -6.598 11.024 5.940 1.00 79.81 178 LEU A CA 1
ATOM 1364 C C . LEU A 1 178 ? -7.567 11.837 6.782 1.00 79.81 178 LEU A C 1
ATOM 1366 O O . LEU A 1 178 ? -8.089 12.834 6.294 1.00 79.81 178 LEU A O 1
ATOM 1370 N N . ALA A 1 179 ? -7.797 11.439 8.035 1.00 76.50 179 ALA A N 1
ATOM 1371 C CA . ALA A 1 179 ? -8.729 12.113 8.933 1.00 76.50 179 ALA A CA 1
ATOM 1372 C C . ALA A 1 179 ? -8.490 13.638 9.053 1.00 76.50 179 ALA A C 1
ATOM 1374 O O . ALA A 1 179 ? -9.471 14.375 9.029 1.00 76.50 179 ALA A O 1
ATOM 1375 N N . PRO A 1 180 ? -7.247 14.165 9.095 1.00 75.06 180 PRO A N 1
ATOM 1376 C CA . PRO A 1 180 ? -7.023 15.616 9.112 1.00 75.06 180 PRO A CA 1
ATOM 1377 C C . PRO A 1 180 ? -7.365 16.333 7.796 1.00 75.06 180 PRO A C 1
ATOM 1379 O O . PRO A 1 180 ? -7.559 17.543 7.799 1.00 75.06 180 PRO A O 1
ATOM 1382 N N . LEU A 1 181 ? -7.401 15.608 6.673 1.00 70.44 181 LEU A N 1
ATOM 1383 C CA . LEU A 1 181 ? -7.711 16.127 5.332 1.00 70.44 181 LEU A CA 1
ATOM 1384 C C . LEU A 1 181 ? -9.190 15.912 4.955 1.00 70.44 181 LEU A C 1
ATOM 1386 O O . LEU A 1 181 ? -9.635 16.310 3.877 1.00 70.44 181 LEU A O 1
ATOM 1390 N N . ALA A 1 182 ? -9.948 15.242 5.823 1.00 71.19 182 ALA A N 1
ATOM 1391 C CA . ALA A 1 182 ? -11.321 14.828 5.600 1.00 71.19 182 ALA A CA 1
ATOM 1392 C C . ALA A 1 182 ? -12.304 15.972 5.881 1.00 71.19 182 ALA A C 1
ATOM 1394 O O . ALA A 1 182 ? -12.980 15.983 6.905 1.00 71.19 182 ALA A O 1
ATOM 1395 N N . GLU A 1 183 ? -12.418 16.922 4.955 1.00 70.62 183 GLU A N 1
ATOM 1396 C CA . GLU A 1 183 ? -13.510 17.901 5.006 1.00 70.62 183 GLU A CA 1
ATOM 1397 C C . GLU A 1 183 ? -14.727 17.399 4.219 1.00 70.62 183 GLU A C 1
ATOM 1399 O O . GLU A 1 183 ? -15.822 17.309 4.765 1.00 70.62 183 GLU A O 1
ATOM 1404 N N . HIS A 1 184 ? -14.544 17.020 2.949 1.00 74.75 184 HIS A N 1
ATOM 1405 C CA . HIS A 1 184 ? -15.605 16.523 2.064 1.00 74.75 184 HIS A CA 1
ATOM 1406 C C . HIS A 1 184 ? -15.025 15.601 0.971 1.00 74.75 184 HIS A C 1
ATOM 1408 O O . HIS A 1 184 ? -13.821 15.596 0.713 1.00 74.75 184 HIS A O 1
ATOM 1414 N N . GLY A 1 185 ? -15.880 14.833 0.287 1.00 87.31 185 GLY A N 1
ATOM 1415 C CA . GLY A 1 185 ? -15.488 14.030 -0.880 1.00 87.31 185 GLY A CA 1
ATOM 1416 C C . GLY A 1 185 ? -14.813 12.697 -0.536 1.00 87.31 185 GLY A C 1
ATOM 1417 O O . GLY A 1 185 ? -15.105 12.085 0.492 1.00 87.31 185 GLY A O 1
ATOM 1418 N N . ALA A 1 186 ? -13.930 12.222 -1.419 1.00 90.62 186 ALA A N 1
ATOM 1419 C CA . ALA A 1 186 ? -13.365 10.875 -1.331 1.00 90.62 186 ALA A CA 1
ATOM 1420 C C . ALA A 1 186 ? -12.533 10.637 -0.062 1.00 90.62 186 ALA A C 1
ATOM 1422 O O . ALA A 1 186 ? -12.684 9.598 0.580 1.00 90.62 186 ALA A O 1
ATOM 1423 N N . ALA A 1 187 ? -11.709 11.615 0.333 1.00 90.00 187 ALA A N 1
ATOM 1424 C CA . ALA A 1 187 ? -10.893 11.529 1.543 1.00 90.00 187 ALA A CA 1
ATOM 1425 C C . ALA A 1 187 ? -11.764 11.358 2.797 1.00 90.00 187 ALA A C 1
ATOM 1427 O O . ALA A 1 187 ? -11.515 10.458 3.593 1.00 90.00 187 ALA A O 1
ATOM 1428 N N . ALA A 1 188 ? -12.835 12.151 2.929 1.00 90.81 188 ALA A N 1
ATOM 1429 C CA . ALA A 1 188 ? -13.773 12.035 4.044 1.00 90.81 188 ALA A CA 1
ATOM 1430 C C . ALA A 1 188 ? -14.519 10.696 4.047 1.00 90.81 188 ALA A C 1
ATOM 1432 O O . ALA A 1 188 ? -14.645 10.054 5.090 1.00 90.81 188 ALA A O 1
ATOM 1433 N N . ARG A 1 189 ? -14.962 10.235 2.873 1.00 93.75 189 ARG A N 1
ATOM 1434 C CA . ARG A 1 189 ? -15.666 8.956 2.740 1.00 93.75 189 ARG A CA 1
ATOM 1435 C C . ARG A 1 189 ? -14.798 7.762 3.144 1.00 93.75 189 ARG A C 1
ATOM 1437 O O . ARG A 1 189 ? -15.295 6.853 3.810 1.00 93.75 189 ARG A O 1
ATOM 1444 N N . ILE A 1 190 ? -13.526 7.771 2.748 1.00 92.56 190 ILE A N 1
ATOM 1445 C CA . ILE A 1 190 ? -12.563 6.710 3.062 1.00 92.56 190 ILE A CA 1
ATOM 1446 C C . ILE A 1 190 ? -12.130 6.800 4.529 1.00 92.56 190 ILE A C 1
ATOM 1448 O O . ILE A 1 190 ? -12.187 5.792 5.230 1.00 92.56 190 ILE A O 1
ATOM 1452 N N . ALA A 1 191 ? -11.790 7.996 5.023 1.00 91.44 191 ALA A N 1
ATOM 1453 C CA . ALA A 1 191 ? -11.426 8.218 6.424 1.00 91.44 191 ALA A CA 1
ATOM 1454 C C . ALA A 1 191 ? -12.540 7.791 7.393 1.00 91.44 191 ALA A C 1
ATOM 1456 O O . ALA A 1 191 ? -12.243 7.209 8.432 1.00 91.44 191 ALA A O 1
ATOM 1457 N N . GLY A 1 192 ? -13.814 7.978 7.025 1.00 92.25 192 GLY A N 1
ATOM 1458 C CA . GLY A 1 192 ? -14.967 7.518 7.809 1.00 92.25 192 GLY A CA 1
ATOM 1459 C C . GLY A 1 192 ? -15.073 5.995 7.979 1.00 92.25 192 GLY A C 1
ATOM 1460 O O . GLY A 1 192 ? -15.897 5.528 8.757 1.00 92.25 192 GLY A O 1
ATOM 1461 N N . SER A 1 193 ? -14.241 5.208 7.289 1.00 94.31 193 SER A N 1
ATOM 1462 C CA . SER A 1 193 ? -14.134 3.761 7.527 1.00 94.31 193 SER A CA 1
ATOM 1463 C C . SER A 1 193 ? -13.272 3.429 8.750 1.00 94.31 193 SER A C 1
ATOM 1465 O O . SER A 1 193 ? -13.314 2.294 9.216 1.00 94.31 193 SER A O 1
ATOM 1467 N N . LEU A 1 194 ? -12.499 4.389 9.280 1.00 94.06 194 LEU A N 1
ATOM 1468 C CA . LEU A 1 194 ? -11.597 4.178 10.416 1.00 94.06 194 LEU A CA 1
ATOM 1469 C C . LEU A 1 194 ? -12.332 3.600 11.628 1.00 94.06 194 LEU A C 1
ATOM 1471 O O . LEU A 1 194 ? -11.862 2.616 12.190 1.00 94.06 194 LEU A O 1
ATOM 1475 N N . ASP A 1 195 ? -13.483 4.172 11.981 1.00 92.00 195 ASP A N 1
ATOM 1476 C CA . ASP A 1 195 ? -14.277 3.764 13.143 1.00 92.00 195 ASP A CA 1
ATOM 1477 C C . ASP A 1 195 ? -14.645 2.281 13.073 1.00 92.00 195 ASP A C 1
ATOM 1479 O O . ASP A 1 195 ? -14.431 1.530 14.021 1.00 92.00 195 ASP A O 1
ATOM 1483 N N . TRP A 1 196 ? -15.132 1.849 11.908 1.00 93.44 196 TRP A N 1
ATOM 1484 C CA . TRP A 1 196 ? -15.492 0.460 11.641 1.00 93.44 196 TRP A CA 1
ATOM 1485 C C . TRP A 1 196 ? -14.273 -0.471 11.708 1.00 93.44 196 TRP A C 1
ATOM 1487 O O . TRP A 1 196 ? -14.327 -1.517 12.351 1.00 93.44 196 TRP A O 1
ATOM 1497 N N . ILE A 1 197 ? -13.141 -0.084 11.106 1.00 93.56 197 ILE A N 1
ATOM 1498 C CA . ILE A 1 197 ? -11.913 -0.897 11.145 1.00 93.56 197 ILE A CA 1
ATOM 1499 C C . ILE A 1 197 ? -11.404 -1.035 12.584 1.00 93.56 197 ILE A C 1
ATOM 1501 O O . ILE A 1 197 ? -11.022 -2.129 13.002 1.00 93.56 197 ILE A O 1
ATOM 1505 N N . VAL A 1 198 ? -11.387 0.065 13.340 1.00 92.06 198 VAL A N 1
ATOM 1506 C CA . VAL A 1 198 ? -10.946 0.067 14.735 1.00 92.06 198 VAL A CA 1
ATOM 1507 C C . VAL A 1 198 ? -11.863 -0.824 15.558 1.00 92.06 198 VAL A C 1
ATOM 1509 O O . VAL A 1 198 ? -11.365 -1.763 16.165 1.00 92.06 198 VAL A O 1
ATOM 1512 N N . GLU A 1 199 ? -13.174 -0.581 15.552 1.00 89.81 199 GLU A N 1
ATOM 1513 C CA . GLU A 1 199 ? -14.118 -1.273 16.436 1.00 89.81 199 GLU A CA 1
ATOM 1514 C C . GLU A 1 199 ? -14.268 -2.768 16.114 1.00 89.81 199 GLU A C 1
ATOM 1516 O O . GLU A 1 199 ? -14.279 -3.582 17.042 1.00 89.81 199 GLU A O 1
ATOM 1521 N N . ASP A 1 200 ? -14.319 -3.139 14.830 1.00 88.62 200 ASP A N 1
ATOM 1522 C CA . ASP A 1 200 ? -14.692 -4.499 14.421 1.00 88.62 200 ASP A CA 1
ATOM 1523 C C . ASP A 1 200 ? -13.497 -5.381 14.014 1.00 88.62 200 ASP A C 1
ATOM 1525 O O . ASP A 1 200 ? -13.586 -6.613 14.079 1.00 88.62 200 ASP A O 1
ATOM 1529 N N . HIS A 1 201 ? -12.363 -4.789 13.615 1.00 89.25 201 HIS A N 1
ATOM 1530 C CA . HIS A 1 201 ? -11.244 -5.537 13.018 1.00 89.25 201 HIS A CA 1
ATOM 1531 C C . HIS A 1 201 ? -9.919 -5.437 13.776 1.00 89.25 201 HIS A C 1
ATOM 1533 O O . HIS A 1 201 ? -9.093 -6.350 13.660 1.00 89.25 201 HIS A O 1
ATOM 1539 N N . LEU A 1 202 ? -9.697 -4.377 14.555 1.00 90.44 202 LEU A N 1
ATOM 1540 C CA . LEU A 1 202 ? -8.437 -4.171 15.263 1.00 90.44 202 LEU A CA 1
ATOM 1541 C C . LEU A 1 202 ? -8.417 -4.931 16.600 1.00 90.44 202 LEU A C 1
ATOM 1543 O O . LEU A 1 202 ? -9.216 -4.681 17.501 1.00 90.44 202 LEU A O 1
ATOM 1547 N N . ARG A 1 203 ? -7.477 -5.869 16.734 1.00 88.31 203 ARG A N 1
ATOM 1548 C CA . ARG A 1 203 ? -7.302 -6.750 17.909 1.00 88.31 203 ARG A CA 1
ATOM 1549 C C . ARG A 1 203 ? -5.915 -6.687 18.508 1.00 88.31 203 ARG A C 1
ATOM 1551 O O . ARG A 1 203 ? -5.715 -7.131 19.624 1.00 88.31 203 ARG A O 1
ATOM 1558 N N . GLU A 1 204 ? -4.959 -6.166 17.767 1.00 89.62 204 GLU A N 1
ATOM 1559 C CA . GLU A 1 204 ? -3.616 -5.889 18.243 1.00 89.62 204 GLU A CA 1
ATOM 1560 C C . GLU A 1 204 ? -3.080 -4.662 17.518 1.00 89.62 204 GLU A C 1
ATOM 1562 O O . GLU A 1 204 ? -3.566 -4.290 16.448 1.00 89.62 204 GLU A O 1
ATOM 1567 N N . LEU A 1 205 ? -2.064 -4.033 18.101 1.00 90.88 205 LEU A N 1
ATOM 1568 C CA . LEU A 1 205 ? -1.373 -2.913 17.481 1.00 90.88 205 LEU A CA 1
ATOM 1569 C C . LEU A 1 205 ? -0.034 -3.359 16.925 1.00 90.88 205 LEU A C 1
ATOM 1571 O O . LEU A 1 205 ? 0.765 -3.979 17.625 1.00 90.88 205 LEU A O 1
ATOM 1575 N N . HIS A 1 206 ? 0.227 -2.981 15.676 1.00 92.50 206 HIS A N 1
ATOM 1576 C CA . HIS A 1 206 ? 1.509 -3.157 14.997 1.00 92.50 206 HIS A CA 1
ATOM 1577 C C . HIS A 1 206 ? 2.160 -1.784 14.801 1.00 92.50 206 HIS A C 1
ATOM 1579 O O . HIS A 1 206 ? 1.969 -1.162 13.753 1.00 92.50 206 HIS A O 1
ATOM 1585 N N . PRO A 1 207 ? 2.938 -1.274 15.776 1.00 92.44 207 PRO A N 1
ATOM 1586 C CA . PRO A 1 207 ? 3.398 0.116 15.770 1.00 92.44 207 PRO A CA 1
ATOM 1587 C C . PRO A 1 207 ? 4.155 0.523 14.503 1.00 92.44 207 PRO A C 1
ATOM 1589 O O . PRO A 1 207 ? 4.031 1.651 14.042 1.00 92.44 207 PRO A O 1
ATOM 1592 N N . GLN A 1 208 ? 4.897 -0.403 13.891 1.00 90.38 208 GLN A N 1
ATOM 1593 C CA . GLN A 1 208 ? 5.678 -0.132 12.681 1.00 90.38 208 GLN A CA 1
ATOM 1594 C C . GLN A 1 208 ? 4.829 0.368 11.496 1.00 90.38 208 GLN A C 1
ATOM 1596 O O . GLN A 1 208 ? 5.346 1.127 10.675 1.00 90.38 208 GLN A O 1
ATOM 1601 N N . LEU A 1 209 ? 3.550 -0.022 11.423 1.00 91.62 209 LEU A N 1
ATOM 1602 C CA . LEU A 1 209 ? 2.607 0.400 10.379 1.00 91.62 209 LEU A CA 1
ATOM 1603 C C . LEU A 1 209 ? 1.982 1.770 10.647 1.00 91.62 209 LEU A C 1
ATOM 1605 O O . LEU A 1 209 ? 1.614 2.474 9.714 1.00 91.62 209 LEU A O 1
ATOM 1609 N N . TRP A 1 210 ? 1.881 2.148 11.920 1.00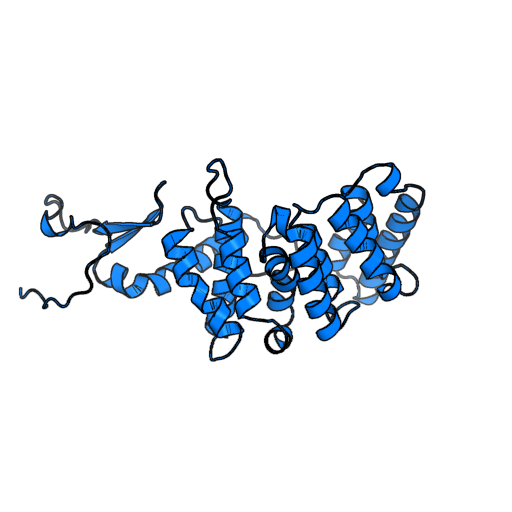 93.31 210 TRP A N 1
ATOM 1610 C CA . TRP A 1 210 ? 1.357 3.444 12.342 1.00 93.31 210 TRP A CA 1
ATOM 1611 C C . TRP A 1 210 ? 2.416 4.539 12.307 1.00 93.31 210 TRP A C 1
ATOM 1613 O O . TRP A 1 210 ? 2.073 5.721 12.294 1.00 93.31 210 TRP A O 1
ATOM 1623 N N . ALA A 1 211 ? 3.697 4.169 12.303 1.00 90.12 211 ALA A N 1
ATOM 1624 C CA . ALA A 1 211 ? 4.791 5.122 12.262 1.00 90.12 211 ALA A CA 1
ATOM 1625 C C . ALA A 1 211 ? 4.671 6.031 11.025 1.00 90.12 211 ALA A C 1
ATOM 1627 O O . ALA A 1 211 ? 4.474 5.524 9.916 1.00 90.12 211 ALA A O 1
ATOM 1628 N N . PRO A 1 212 ? 4.791 7.362 11.186 1.00 80.75 212 PRO A N 1
ATOM 1629 C CA . PRO A 1 212 ? 4.820 8.261 10.042 1.00 80.75 212 PRO A CA 1
ATOM 1630 C C . PRO A 1 212 ? 6.007 7.919 9.123 1.00 80.75 212 PRO A C 1
ATOM 1632 O O . PRO A 1 212 ? 6.985 7.301 9.568 1.00 80.75 212 PRO A O 1
ATOM 1635 N N . PRO A 1 213 ? 5.955 8.311 7.838 1.00 69.94 213 PRO A N 1
ATOM 1636 C CA . PRO A 1 213 ? 7.114 8.193 6.963 1.00 69.94 213 PRO A CA 1
ATOM 1637 C C . PRO A 1 213 ? 8.315 8.910 7.599 1.00 69.94 213 PRO A C 1
ATOM 1639 O O . PRO A 1 213 ? 8.194 10.036 8.078 1.00 69.94 213 PRO A O 1
ATOM 1642 N N . SER A 1 214 ? 9.467 8.233 7.638 1.00 64.50 214 SER A N 1
ATOM 1643 C CA . SER A 1 214 ? 10.698 8.806 8.190 1.00 64.50 214 SER A CA 1
ATOM 1644 C C . SER A 1 214 ? 11.141 9.984 7.318 1.00 64.50 214 SER A C 1
ATOM 1646 O O . SER A 1 214 ? 11.313 9.778 6.113 1.00 64.50 214 SER A O 1
ATOM 1648 N N . PRO A 1 215 ? 11.333 11.191 7.882 1.00 53.88 215 PRO A N 1
ATOM 1649 C CA . PRO A 1 215 ? 11.879 12.320 7.134 1.00 53.88 215 PRO A CA 1
ATOM 1650 C C . PRO A 1 215 ? 13.364 12.111 6.810 1.00 53.88 215 PRO A C 1
ATOM 1652 O O . PRO A 1 215 ? 13.831 12.548 5.761 1.00 53.88 215 PRO A O 1
ATOM 1655 N N . ASP A 1 216 ? 14.088 11.401 7.683 1.00 52.53 216 ASP A N 1
ATOM 1656 C CA . ASP A 1 216 ? 15.484 11.037 7.469 1.00 52.53 216 ASP A CA 1
ATOM 1657 C C . ASP A 1 216 ? 15.597 9.720 6.704 1.00 52.53 216 ASP A C 1
ATOM 1659 O O . ASP A 1 216 ? 14.944 8.722 7.024 1.00 52.53 216 ASP A O 1
ATOM 1663 N N . LEU A 1 217 ? 16.463 9.733 5.691 1.00 52.97 217 LEU A N 1
ATOM 1664 C CA . LEU A 1 217 ? 16.656 8.632 4.749 1.00 52.97 217 LEU A CA 1
ATOM 1665 C C . LEU A 1 217 ? 17.751 7.631 5.187 1.00 52.97 217 LEU A C 1
ATOM 1667 O O . LEU A 1 217 ? 18.036 6.660 4.485 1.00 52.97 217 LEU A O 1
ATOM 1671 N N . SER A 1 218 ? 18.368 7.852 6.353 1.00 53.47 218 SER A N 1
ATOM 1672 C CA . SER A 1 218 ? 19.240 6.870 7.011 1.00 53.47 218 SER A CA 1
ATOM 1673 C C . SER A 1 218 ? 18.426 5.650 7.455 1.00 53.47 218 SER A C 1
ATOM 1675 O O . SER A 1 218 ? 17.211 5.748 7.626 1.00 53.47 218 SER A O 1
ATOM 1677 N N . ALA A 1 219 ? 19.080 4.495 7.652 1.00 54.22 219 ALA A N 1
ATOM 1678 C CA . ALA A 1 219 ? 18.409 3.317 8.204 1.00 54.22 219 ALA A CA 1
ATOM 1679 C C . ALA A 1 219 ? 17.672 3.736 9.489 1.00 54.22 219 ALA A C 1
ATOM 1681 O O . ALA A 1 219 ? 18.330 4.229 10.410 1.00 54.22 219 ALA A O 1
ATOM 1682 N N . PRO A 1 220 ? 16.330 3.648 9.522 1.00 60.56 220 PRO A N 1
ATOM 1683 C CA . PRO A 1 220 ? 15.574 4.189 10.633 1.00 60.56 220 PRO A CA 1
ATOM 1684 C C . PRO A 1 220 ? 15.974 3.428 11.889 1.00 60.56 220 PRO A C 1
ATOM 1686 O O . PRO A 1 220 ? 16.025 2.197 11.869 1.00 60.56 220 PRO A O 1
ATOM 1689 N N . ASP A 1 221 ? 16.247 4.154 12.971 1.00 78.56 221 ASP A N 1
ATOM 1690 C CA . ASP A 1 221 ? 16.309 3.540 14.289 1.00 78.56 221 ASP A CA 1
ATOM 1691 C C . ASP A 1 221 ? 14.963 2.847 14.536 1.00 78.56 221 ASP A C 1
ATOM 1693 O O . ASP A 1 221 ? 13.909 3.486 14.621 1.00 78.56 221 ASP A O 1
ATOM 1697 N N . GLU A 1 222 ? 14.989 1.515 14.558 1.00 81.38 222 GLU A N 1
ATOM 1698 C CA . GLU A 1 222 ? 13.793 0.690 14.675 1.00 81.38 222 GLU A CA 1
ATOM 1699 C C . GLU A 1 222 ? 13.064 0.968 15.994 1.00 81.38 222 GLU A C 1
ATOM 1701 O O . GLU A 1 222 ? 11.830 0.957 16.026 1.00 81.38 222 GLU A O 1
ATOM 1706 N N . ALA A 1 223 ? 13.810 1.289 17.058 1.00 85.81 223 ALA A N 1
ATOM 1707 C CA . ALA A 1 223 ? 13.240 1.650 18.347 1.00 85.81 223 ALA A CA 1
ATOM 1708 C C . ALA A 1 223 ? 12.496 2.988 18.258 1.00 85.81 223 ALA A C 1
ATOM 1710 O O . ALA A 1 223 ? 11.315 3.046 18.606 1.00 85.81 223 ALA A O 1
ATOM 1711 N N . ALA A 1 224 ? 13.133 4.023 17.701 1.00 85.06 224 ALA A N 1
ATOM 1712 C CA . ALA A 1 224 ? 12.503 5.328 17.498 1.00 85.06 224 ALA A CA 1
ATOM 1713 C C . ALA A 1 224 ? 11.268 5.238 16.585 1.00 85.06 224 ALA A C 1
ATOM 1715 O O . ALA A 1 224 ? 10.228 5.842 16.857 1.00 85.06 224 ALA A O 1
ATOM 1716 N N . ARG A 1 225 ? 11.336 4.431 15.517 1.00 85.94 225 ARG A N 1
ATOM 1717 C CA . ARG A 1 225 ? 10.200 4.215 14.610 1.00 85.94 225 ARG A CA 1
ATOM 1718 C C . ARG A 1 225 ? 9.046 3.507 15.313 1.00 85.94 225 ARG A C 1
ATOM 1720 O O . ARG A 1 225 ? 7.888 3.882 15.123 1.00 85.94 225 ARG A O 1
ATOM 1727 N N . ARG A 1 226 ? 9.346 2.495 16.129 1.00 90.00 226 ARG A N 1
ATOM 1728 C CA . ARG A 1 226 ? 8.345 1.801 16.943 1.00 90.00 226 ARG A CA 1
ATOM 1729 C C . ARG A 1 226 ? 7.694 2.756 17.939 1.00 90.00 226 ARG A C 1
ATOM 1731 O O . ARG A 1 226 ? 6.473 2.741 18.050 1.00 90.00 226 ARG A O 1
ATOM 1738 N N . GLU A 1 227 ? 8.473 3.591 18.620 1.00 90.56 227 GLU A N 1
ATOM 1739 C CA . GLU A 1 227 ? 7.965 4.586 19.570 1.00 90.56 227 GLU A CA 1
ATOM 1740 C C . GLU A 1 227 ? 7.048 5.610 18.889 1.00 90.56 227 GLU A C 1
ATOM 1742 O O . GLU A 1 227 ? 5.916 5.806 19.334 1.00 90.56 227 GLU A O 1
ATOM 1747 N N . ALA A 1 228 ? 7.477 6.186 17.762 1.00 90.25 228 ALA A N 1
ATOM 1748 C CA . ALA A 1 228 ? 6.664 7.116 16.979 1.00 90.25 228 ALA A CA 1
ATOM 1749 C C . ALA A 1 228 ? 5.351 6.472 16.504 1.00 90.25 228 ALA A C 1
ATOM 1751 O O . ALA A 1 228 ? 4.285 7.086 16.571 1.00 90.25 228 ALA A O 1
ATOM 1752 N N . GLY A 1 229 ? 5.416 5.212 16.066 1.00 92.62 229 GLY A N 1
ATOM 1753 C CA . GLY A 1 229 ? 4.245 4.424 15.703 1.00 92.62 229 GLY A CA 1
ATOM 1754 C C . GLY A 1 229 ? 3.288 4.173 16.867 1.00 92.62 229 GLY A C 1
ATOM 1755 O O . GLY A 1 229 ? 2.084 4.371 16.713 1.00 92.62 229 GLY A O 1
ATOM 1756 N N . CYS A 1 230 ? 3.809 3.806 18.043 1.00 93.25 230 CYS A N 1
ATOM 1757 C CA . CYS A 1 230 ? 3.015 3.646 19.264 1.00 93.25 230 CYS A CA 1
ATOM 1758 C C . CYS A 1 230 ? 2.319 4.956 19.645 1.00 93.25 230 CYS A C 1
ATOM 1760 O O . CYS A 1 230 ? 1.111 4.969 19.875 1.00 93.25 230 CYS A O 1
ATOM 1762 N N . ALA A 1 231 ? 3.069 6.061 19.688 1.00 92.88 231 ALA A N 1
ATOM 1763 C CA . ALA A 1 231 ? 2.542 7.374 20.043 1.00 92.88 231 ALA A CA 1
ATOM 1764 C C . ALA A 1 231 ? 1.418 7.799 19.090 1.00 92.88 231 ALA A C 1
ATOM 1766 O O . ALA A 1 231 ? 0.358 8.252 19.529 1.00 92.88 231 ALA A O 1
ATOM 1767 N N . ARG A 1 232 ? 1.617 7.586 17.786 1.00 93.38 232 ARG A N 1
ATOM 1768 C CA . ARG A 1 232 ? 0.626 7.903 16.760 1.00 93.38 232 ARG A CA 1
ATOM 1769 C C . ARG A 1 232 ? -0.630 7.038 16.871 1.00 93.38 232 ARG A C 1
ATOM 1771 O O . ARG A 1 232 ? -1.728 7.591 16.884 1.00 93.38 232 ARG A O 1
ATOM 1778 N N . ALA A 1 233 ? -0.482 5.720 17.003 1.00 94.25 233 ALA A N 1
ATOM 1779 C CA . ALA A 1 233 ? -1.612 4.810 17.196 1.00 94.25 233 ALA A CA 1
ATOM 1780 C C . ALA A 1 233 ? -2.423 5.184 18.447 1.00 94.25 233 ALA A C 1
ATOM 1782 O O . ALA A 1 233 ? -3.642 5.325 18.376 1.00 94.25 233 ALA A O 1
ATOM 1783 N N . HIS A 1 234 ? -1.750 5.425 19.578 1.00 92.12 234 HIS A N 1
ATOM 1784 C CA . HIS A 1 234 ? -2.407 5.843 20.817 1.00 92.12 234 HIS A CA 1
ATOM 1785 C C . HIS A 1 234 ? -3.126 7.182 20.675 1.00 92.12 234 HIS A C 1
ATOM 1787 O O . HIS A 1 234 ? -4.246 7.305 21.153 1.00 92.12 234 HIS A O 1
ATOM 1793 N N . SER A 1 235 ? -2.527 8.173 20.010 1.00 92.88 235 SER A N 1
ATOM 1794 C CA . SER A 1 235 ? -3.193 9.456 19.766 1.00 92.88 235 SER A CA 1
ATOM 1795 C C . SER A 1 235 ? -4.500 9.263 18.997 1.00 92.88 235 SER A C 1
ATOM 1797 O O . SER A 1 235 ? -5.530 9.782 19.416 1.00 92.88 235 SER A O 1
ATOM 1799 N N . VAL A 1 236 ? -4.474 8.489 17.908 1.00 93.12 236 VAL A N 1
ATOM 1800 C CA . VAL A 1 236 ? -5.659 8.230 17.075 1.00 93.12 236 VAL A CA 1
ATOM 1801 C C . VAL A 1 236 ? -6.735 7.485 17.866 1.00 93.12 236 VAL A C 1
ATOM 1803 O O . VAL A 1 236 ? -7.888 7.909 17.883 1.00 93.12 236 VAL A O 1
ATOM 1806 N N . LEU A 1 237 ? -6.364 6.415 18.574 1.00 92.12 237 LEU A N 1
ATOM 1807 C CA . LEU A 1 237 ? -7.311 5.632 19.372 1.00 92.12 237 LEU A CA 1
ATOM 1808 C C . LEU A 1 237 ? -7.866 6.414 20.569 1.00 92.12 237 LEU A C 1
ATOM 1810 O O . LEU A 1 237 ? -9.042 6.274 20.893 1.00 92.12 237 LEU A O 1
ATOM 1814 N N . ASN A 1 238 ? -7.061 7.263 21.210 1.00 91.88 238 ASN A N 1
ATOM 1815 C CA . ASN A 1 238 ? -7.530 8.121 22.298 1.00 91.88 238 ASN A CA 1
ATOM 1816 C C . ASN A 1 238 ? -8.542 9.152 21.802 1.00 91.88 238 ASN A C 1
ATOM 1818 O O . ASN A 1 238 ? -9.525 9.407 22.493 1.00 91.88 238 ASN A O 1
ATOM 1822 N N . THR A 1 239 ? -8.331 9.715 20.610 1.00 91.94 239 THR A N 1
ATOM 1823 C CA . THR A 1 239 ? -9.316 10.589 19.967 1.00 91.94 239 THR A CA 1
ATOM 1824 C C . THR A 1 239 ? -10.597 9.821 19.643 1.00 91.94 239 THR A C 1
ATOM 1826 O O . THR A 1 239 ? -11.676 10.292 19.994 1.00 91.94 239 THR A O 1
ATOM 1829 N N . HIS A 1 240 ? -10.488 8.619 19.064 1.00 91.06 240 HIS A N 1
ATOM 1830 C CA . HIS A 1 240 ? -11.636 7.756 18.750 1.00 91.06 240 HIS A CA 1
ATOM 1831 C C . HIS A 1 240 ? -12.478 7.427 19.992 1.00 91.06 240 HIS A C 1
ATOM 1833 O O . HIS A 1 240 ? -13.697 7.586 20.012 1.00 91.06 240 HIS A O 1
ATOM 1839 N N . PHE A 1 241 ? -11.820 7.030 21.084 1.00 91.25 241 PHE A N 1
ATOM 1840 C CA . PHE A 1 241 ? -12.473 6.616 22.326 1.00 91.25 241 PHE A CA 1
ATOM 1841 C C . PHE A 1 241 ? -12.591 7.726 23.378 1.00 91.25 241 PHE A C 1
ATOM 1843 O O . PHE A 1 241 ? -12.915 7.426 24.529 1.00 91.25 241 PHE A O 1
ATOM 1850 N N . VAL A 1 242 ? -12.392 9.002 23.022 1.00 92.06 242 VAL A N 1
ATOM 1851 C CA . VAL A 1 242 ? -12.296 10.121 23.984 1.00 92.06 242 VAL A CA 1
ATOM 1852 C C . VAL A 1 242 ? -13.465 10.163 24.972 1.00 92.06 242 VAL A C 1
ATOM 1854 O O . VAL A 1 242 ? -13.277 10.356 26.172 1.00 92.06 242 VAL A O 1
ATOM 1857 N N . HIS A 1 243 ? -14.677 9.895 24.486 1.00 88.31 243 HIS A N 1
ATOM 1858 C CA . HIS A 1 243 ? -15.889 9.874 25.297 1.00 88.31 243 HIS A CA 1
ATOM 1859 C C . HIS A 1 243 ? -15.962 8.676 26.263 1.00 88.31 243 HIS A C 1
ATOM 1861 O O . HIS A 1 243 ? -16.559 8.770 27.332 1.00 88.31 243 HIS A O 1
ATOM 1867 N N . GLN A 1 244 ? -15.380 7.529 25.906 1.00 87.75 244 GLN A N 1
ATOM 1868 C CA . GLN A 1 244 ? -15.307 6.376 26.809 1.00 87.75 244 GLN A CA 1
ATOM 1869 C C . GLN A 1 244 ? -14.223 6.593 27.867 1.00 87.75 244 GLN A C 1
ATOM 1871 O O . GLN A 1 244 ? -14.458 6.339 29.049 1.00 87.75 244 GLN A O 1
ATOM 1876 N N . LEU A 1 245 ? -13.072 7.128 27.454 1.00 88.62 245 LEU A N 1
ATOM 1877 C CA . LEU A 1 245 ? -11.952 7.430 28.342 1.00 88.62 245 LEU A CA 1
ATOM 1878 C C . LEU A 1 245 ? -12.328 8.489 29.390 1.00 88.62 245 LEU A C 1
ATOM 1880 O O . LEU A 1 245 ? -12.025 8.318 30.569 1.00 88.62 245 LEU A O 1
ATOM 1884 N N . SER A 1 246 ? -13.067 9.537 29.002 1.00 88.12 246 SER A N 1
ATOM 1885 C CA . SER A 1 246 ? -13.539 10.575 29.935 1.00 88.12 246 SER A CA 1
ATOM 1886 C C . SER A 1 246 ? -14.523 10.052 30.987 1.00 88.12 246 SER A C 1
ATOM 1888 O O . SER A 1 246 ? -14.629 10.623 32.069 1.00 88.12 246 SER A O 1
ATOM 1890 N N . ARG A 1 247 ? -15.197 8.929 30.711 1.00 88.94 247 ARG A N 1
ATOM 1891 C CA . ARG A 1 247 ? -16.072 8.213 31.655 1.00 88.94 247 ARG A CA 1
ATOM 1892 C C . ARG A 1 247 ? -15.316 7.222 32.549 1.00 88.94 247 ARG A C 1
ATOM 1894 O O . ARG A 1 247 ? -15.943 6.377 33.184 1.00 88.94 247 ARG A O 1
ATOM 1901 N N . GLY A 1 248 ? -13.984 7.285 32.580 1.00 86.88 248 GLY A N 1
ATOM 1902 C CA . GLY A 1 248 ? -13.157 6.397 33.394 1.00 86.88 248 GLY A CA 1
ATOM 1903 C C . GLY A 1 248 ? -13.140 4.956 32.886 1.00 86.88 248 GLY A C 1
ATOM 1904 O O . GLY A 1 248 ? -13.008 4.036 33.689 1.00 86.88 248 GLY A O 1
ATOM 1905 N N . ARG A 1 249 ? -13.307 4.742 31.575 1.00 86.31 249 ARG A N 1
ATOM 1906 C CA . ARG A 1 249 ? -13.117 3.429 30.946 1.00 86.31 249 ARG A CA 1
ATOM 1907 C C . ARG A 1 249 ? -11.720 3.326 30.343 1.00 86.31 249 ARG A C 1
ATOM 1909 O O . ARG A 1 249 ? -11.180 4.314 29.857 1.00 86.31 249 ARG A O 1
ATOM 1916 N N . SER A 1 250 ? -11.161 2.128 30.349 1.00 85.31 250 SER A N 1
ATOM 1917 C CA . SER A 1 250 ? -9.957 1.742 29.633 1.00 85.31 250 SER A CA 1
ATOM 1918 C C . SER A 1 250 ? -10.340 0.935 28.397 1.00 85.31 250 SER A C 1
ATOM 1920 O O . SER A 1 250 ? -11.329 0.197 28.387 1.00 85.31 250 SER A O 1
ATOM 1922 N N . VAL A 1 251 ? -9.555 1.102 27.339 1.00 85.88 251 VAL A N 1
ATOM 1923 C CA . VAL A 1 251 ? -9.682 0.345 26.096 1.00 85.88 251 VAL A CA 1
ATOM 1924 C C . VAL A 1 251 ? -8.625 -0.750 26.125 1.00 85.88 251 VAL A C 1
ATOM 1926 O O . VAL A 1 251 ? -7.437 -0.449 26.238 1.00 85.88 251 VAL A O 1
ATOM 1929 N N . ILE A 1 252 ? -9.046 -2.009 26.043 1.00 87.25 252 ILE A N 1
ATOM 1930 C CA . ILE A 1 252 ? -8.142 -3.157 25.986 1.00 87.25 252 ILE A CA 1
ATOM 1931 C C . ILE A 1 252 ? -8.398 -3.978 24.728 1.00 87.25 252 ILE A C 1
ATOM 1933 O O . ILE A 1 252 ? -9.531 -4.135 24.275 1.00 87.25 252 ILE A O 1
ATOM 1937 N N . PHE A 1 253 ? -7.327 -4.529 24.179 1.00 84.62 253 PHE A N 1
ATOM 1938 C CA . PHE A 1 253 ? -7.395 -5.496 23.099 1.00 84.62 253 PHE A CA 1
ATOM 1939 C C . PHE A 1 253 ? -7.593 -6.903 23.665 1.00 84.62 253 PHE A C 1
ATOM 1941 O O . PHE A 1 253 ? -6.932 -7.288 24.630 1.00 84.62 253 PHE A O 1
ATOM 1948 N N . THR A 1 254 ? -8.511 -7.665 23.076 1.00 81.69 254 THR A N 1
ATOM 1949 C CA . THR A 1 254 ? -8.781 -9.061 23.437 1.00 81.69 254 THR A CA 1
ATOM 1950 C C . THR A 1 254 ? -8.853 -9.921 22.180 1.00 81.69 254 THR A C 1
ATOM 1952 O O . THR A 1 254 ? -9.071 -9.408 21.080 1.00 81.69 254 THR A O 1
ATOM 1955 N N . ASP A 1 255 ? -8.784 -11.243 22.342 1.00 73.06 255 ASP A N 1
ATOM 1956 C CA . ASP A 1 255 ? -8.932 -12.203 21.236 1.00 73.06 255 ASP A CA 1
ATOM 1957 C C . ASP A 1 255 ? -10.274 -12.066 20.489 1.00 73.06 255 ASP A C 1
ATOM 1959 O O . ASP A 1 255 ? -10.413 -12.499 19.346 1.00 73.06 255 ASP A O 1
ATOM 1963 N N . GLN A 1 256 ? -11.273 -11.455 21.135 1.00 71.44 256 GLN A N 1
ATOM 1964 C CA . GLN A 1 256 ? -12.615 -11.229 20.597 1.00 71.44 256 GLN A CA 1
ATOM 1965 C C . GLN A 1 256 ? -12.815 -9.815 20.030 1.00 71.44 256 GLN A C 1
ATOM 1967 O O . GLN A 1 256 ? -13.927 -9.492 19.619 1.00 71.44 256 GLN A O 1
ATOM 1972 N N . GLY A 1 257 ? -11.775 -8.974 20.020 1.00 75.25 257 GLY A N 1
ATOM 1973 C CA . GLY A 1 257 ? -11.859 -7.563 19.636 1.00 75.25 257 GLY A CA 1
ATOM 1974 C C . GLY A 1 257 ? -11.561 -6.603 20.784 1.00 75.25 257 GLY A C 1
ATOM 1975 O O . GLY A 1 257 ? -11.075 -6.992 21.849 1.00 75.25 257 GLY A O 1
ATOM 1976 N N . LEU A 1 258 ? -11.860 -5.327 20.562 1.00 83.31 258 LEU A N 1
ATOM 1977 C CA . LEU A 1 258 ? -11.739 -4.289 21.580 1.00 83.31 258 LEU A CA 1
ATOM 1978 C C . LEU A 1 258 ? -12.789 -4.467 22.681 1.00 83.31 258 LEU A C 1
ATOM 1980 O O . LEU A 1 258 ? -13.978 -4.646 22.417 1.00 83.31 258 LEU A O 1
ATOM 1984 N N . ALA A 1 259 ? -12.351 -4.374 23.934 1.00 84.00 259 ALA A N 1
ATOM 1985 C CA . ALA A 1 259 ? -13.226 -4.348 25.094 1.00 84.00 259 ALA A CA 1
ATOM 1986 C C . ALA A 1 259 ? -13.002 -3.071 25.908 1.00 84.00 259 ALA A C 1
ATOM 1988 O O . ALA A 1 259 ? -11.875 -2.616 26.108 1.00 84.00 259 ALA A O 1
ATOM 1989 N N . LEU A 1 260 ? -14.105 -2.506 26.396 1.00 83.88 260 LEU A N 1
ATOM 1990 C CA . LEU A 1 260 ? -14.091 -1.401 27.344 1.00 83.88 260 LEU A CA 1
ATOM 1991 C C . LEU A 1 260 ? -14.201 -1.973 28.752 1.00 83.88 260 LEU A C 1
ATOM 1993 O O . LEU A 1 260 ? -15.151 -2.698 29.052 1.00 83.88 260 LEU A O 1
ATOM 1997 N N . GLN A 1 261 ? -13.255 -1.635 29.615 1.00 84.38 261 GLN A N 1
ATOM 1998 C CA . GLN A 1 261 ? -13.290 -2.004 31.026 1.00 84.38 261 GLN A CA 1
ATOM 1999 C C . GLN A 1 261 ? -13.282 -0.751 31.896 1.00 84.38 261 GLN A C 1
ATOM 2001 O O . GLN A 1 261 ? -12.872 0.309 31.440 1.00 84.38 261 GLN A O 1
ATOM 2006 N N . PRO A 1 262 ? -13.746 -0.814 33.148 1.00 79.31 262 PRO A N 1
ATOM 2007 C CA . PRO A 1 262 ? -13.483 0.248 34.106 1.00 79.31 262 PRO A CA 1
ATOM 2008 C C . PRO A 1 262 ? -11.978 0.454 34.265 1.00 79.31 262 PRO A C 1
ATOM 2010 O O . PRO A 1 262 ? -11.244 -0.499 34.531 1.00 79.31 262 PRO A O 1
ATOM 2013 N N . SER A 1 263 ? -11.516 1.693 34.146 1.00 73.19 263 SER A N 1
ATOM 2014 C CA . SER A 1 263 ? -10.165 2.052 34.554 1.00 73.19 263 SER A CA 1
ATOM 2015 C C . SER A 1 263 ? -10.081 1.842 36.061 1.00 73.19 263 SER A C 1
ATOM 2017 O O . SER A 1 263 ? -10.792 2.505 36.818 1.00 73.19 263 SER A O 1
ATOM 2019 N N . GLY A 1 264 ? -9.251 0.897 36.509 1.00 57.72 264 GLY A N 1
ATOM 2020 C CA . GLY A 1 264 ? -8.997 0.702 37.932 1.00 57.72 264 GLY A CA 1
ATOM 2021 C C . GLY A 1 264 ? -8.554 2.029 38.543 1.00 57.72 264 GLY A C 1
ATOM 2022 O O . GLY A 1 264 ? -7.499 2.557 38.197 1.00 57.72 264 GLY A O 1
ATOM 2023 N N . CYS A 1 265 ? -9.386 2.608 39.405 1.00 47.47 265 CYS A N 1
ATOM 2024 C CA . CYS A 1 265 ? -9.051 3.854 40.070 1.00 47.47 265 CYS A CA 1
ATOM 2025 C C . CYS A 1 265 ? -7.973 3.536 41.113 1.00 47.47 265 CYS A C 1
ATOM 2027 O O . CYS A 1 265 ? -8.228 2.757 42.031 1.00 47.47 265 CYS A O 1
ATOM 2029 N N . ALA A 1 266 ? -6.784 4.136 41.006 1.00 47.25 266 ALA A N 1
ATOM 2030 C CA . ALA A 1 266 ? -5.704 3.954 41.985 1.00 47.25 266 ALA A CA 1
ATOM 2031 C C . ALA A 1 266 ? -6.105 4.361 43.425 1.00 47.25 266 ALA A C 1
ATOM 2033 O O . ALA A 1 266 ? -5.389 4.054 44.372 1.00 47.25 266 ALA A O 1
ATOM 2034 N N . SER A 1 267 ? -7.254 5.028 43.599 1.00 45.16 267 SER A N 1
ATOM 2035 C CA . SER A 1 267 ? -7.818 5.446 44.887 1.00 45.16 267 SER A CA 1
ATOM 2036 C C . SER A 1 267 ? -8.964 4.572 45.418 1.00 45.16 267 SER A C 1
ATOM 2038 O O . SER A 1 267 ? -9.428 4.824 46.527 1.00 45.16 267 SER A O 1
ATOM 2040 N N . CYS A 1 268 ? -9.441 3.560 44.680 1.00 41.50 268 CYS A N 1
ATOM 2041 C CA . CYS A 1 268 ? -10.557 2.713 45.122 1.00 41.50 268 CYS A CA 1
ATOM 2042 C C . CYS A 1 268 ? -10.129 1.253 45.293 1.00 41.50 268 CYS A C 1
ATOM 2044 O O . CYS A 1 268 ? -10.193 0.447 44.372 1.00 41.50 268 CYS A O 1
ATOM 2046 N N . THR A 1 269 ? -9.763 0.896 46.522 1.00 44.78 269 THR A N 1
ATOM 2047 C CA . THR A 1 269 ? -9.562 -0.480 47.014 1.00 44.78 269 THR A CA 1
ATOM 2048 C C . THR A 1 269 ? -10.877 -1.176 47.396 1.00 44.78 269 THR A C 1
ATOM 2050 O O . THR A 1 269 ? -10.891 -2.074 48.234 1.00 44.78 269 THR A O 1
ATOM 2053 N N . LEU A 1 270 ? -12.004 -0.771 46.808 1.00 43.19 270 LEU A N 1
ATOM 2054 C CA . LEU A 1 270 ? -13.283 -1.450 46.991 1.00 43.19 270 LEU A CA 1
ATOM 2055 C C . LEU A 1 270 ? -13.665 -2.126 45.677 1.00 43.19 270 LEU A C 1
ATOM 2057 O O . LEU A 1 270 ? -13.503 -1.543 44.609 1.00 43.19 270 LEU A O 1
ATOM 2061 N N . ALA A 1 271 ? -14.083 -3.388 45.800 1.00 41.22 271 ALA A N 1
ATOM 2062 C CA . ALA A 1 271 ? -14.442 -4.329 44.741 1.00 41.22 271 ALA A CA 1
ATOM 2063 C C . ALA A 1 271 ? -15.115 -3.676 43.515 1.00 41.22 271 ALA A C 1
ATOM 2065 O O . ALA A 1 271 ? -15.846 -2.699 43.683 1.00 41.22 271 ALA A O 1
ATOM 2066 N N . PRO A 1 272 ? -14.927 -4.225 42.294 1.00 44.00 272 PRO A N 1
ATOM 2067 C CA . PRO A 1 272 ? -15.491 -3.644 41.079 1.00 44.00 272 PRO A CA 1
ATOM 2068 C C . PRO A 1 272 ? -16.991 -3.408 41.269 1.00 44.00 272 PRO A C 1
ATOM 2070 O O . PRO A 1 272 ? -17.748 -4.354 41.488 1.00 44.00 272 PRO A O 1
ATOM 2073 N N . CYS A 1 273 ? -17.408 -2.138 41.236 1.00 39.41 273 CYS A N 1
ATOM 2074 C CA . CYS A 1 273 ? -18.811 -1.763 41.342 1.00 39.41 273 CYS A CA 1
ATOM 2075 C C . CYS A 1 273 ? -19.618 -2.575 40.325 1.00 39.41 273 CYS A C 1
ATOM 2077 O O . CYS A 1 273 ? -19.423 -2.441 39.116 1.00 39.41 273 CYS A O 1
ATOM 2079 N N . ALA A 1 274 ? -20.557 -3.385 40.819 1.00 42.06 274 ALA A N 1
ATOM 2080 C CA . ALA A 1 274 ? -21.448 -4.218 40.010 1.00 42.06 274 ALA A CA 1
ATOM 2081 C C . ALA A 1 274 ? -22.288 -3.414 38.990 1.00 42.06 274 ALA A C 1
ATOM 2083 O O . ALA A 1 274 ? -22.870 -3.994 38.082 1.00 42.06 274 ALA A O 1
ATOM 2084 N N . ALA A 1 275 ? -22.298 -2.080 39.089 1.00 41.50 275 ALA A N 1
ATOM 2085 C CA . ALA A 1 275 ? -22.909 -1.168 38.125 1.00 41.50 275 ALA A CA 1
ATOM 2086 C C . ALA A 1 275 ? -22.157 -1.054 36.778 1.00 41.50 275 ALA A C 1
ATOM 2088 O O . ALA A 1 275 ? -22.664 -0.423 35.856 1.00 41.50 275 ALA A O 1
ATOM 2089 N N . LEU A 1 276 ? -20.957 -1.635 36.640 1.00 45.56 276 LEU A N 1
ATOM 2090 C CA . LEU A 1 276 ? -20.132 -1.511 35.427 1.00 45.56 276 LEU A CA 1
ATOM 2091 C C . LEU A 1 276 ? -20.104 -2.766 34.544 1.00 45.56 276 LEU A C 1
ATOM 2093 O O . LEU A 1 276 ? -19.478 -2.757 33.485 1.00 45.56 276 LEU A O 1
ATOM 2097 N N . ALA A 1 277 ? -20.813 -3.823 34.939 1.00 38.53 277 ALA A N 1
ATOM 2098 C CA . ALA A 1 277 ? -21.061 -4.979 34.091 1.00 38.53 277 ALA A CA 1
ATOM 2099 C C . ALA A 1 277 ? -22.396 -4.784 33.356 1.00 38.53 277 ALA A C 1
ATOM 2101 O O . ALA A 1 277 ? -23.441 -5.197 33.849 1.00 38.53 277 ALA A O 1
ATOM 2102 N N . TYR A 1 278 ? -22.372 -4.150 32.181 1.00 36.53 278 TYR A N 1
ATOM 2103 C CA . TYR A 1 278 ? -23.492 -4.216 31.233 1.00 36.53 278 TYR A CA 1
ATOM 2104 C C . TYR A 1 278 ? -23.018 -4.748 29.873 1.00 36.53 278 TYR A C 1
ATOM 2106 O O . TYR A 1 278 ? -21.878 -4.479 29.479 1.00 36.53 278 TYR A O 1
ATOM 2114 N N . PRO A 1 279 ? -23.847 -5.549 29.175 1.00 43.00 279 PRO A N 1
ATOM 2115 C CA . PRO A 1 279 ? -23.426 -6.352 28.043 1.00 43.00 279 PRO A CA 1
ATOM 2116 C C . PRO A 1 279 ? -23.400 -5.549 26.736 1.00 43.00 279 PRO A C 1
ATOM 2118 O O . PRO A 1 279 ? -23.845 -4.405 26.653 1.00 43.00 279 PRO A O 1
ATOM 2121 N N . ARG A 1 280 ? -22.827 -6.193 25.714 1.00 39.53 280 ARG A N 1
ATOM 2122 C CA . ARG A 1 280 ? -22.594 -5.700 24.351 1.00 39.53 280 ARG A CA 1
ATOM 2123 C C . ARG A 1 280 ? -23.777 -4.901 23.766 1.00 39.53 280 ARG A C 1
ATOM 2125 O O . ARG A 1 280 ? -24.934 -5.296 23.867 1.00 39.53 280 ARG A O 1
ATOM 2132 N N . ARG A 1 281 ? -23.406 -3.789 23.120 1.00 40.31 281 ARG A N 1
ATOM 2133 C CA . ARG A 1 281 ? -24.194 -2.787 22.379 1.00 40.31 281 ARG A CA 1
ATOM 2134 C C . ARG A 1 281 ? -25.382 -3.397 21.610 1.00 40.31 281 ARG A C 1
ATOM 2136 O O . ARG A 1 281 ? -25.180 -4.058 20.600 1.00 40.31 281 ARG A O 1
ATOM 2143 N N . ASN A 1 282 ? -26.603 -3.115 22.062 1.00 37.19 282 ASN A N 1
ATOM 2144 C CA . ASN A 1 282 ? -27.789 -3.000 21.197 1.00 37.19 282 ASN A CA 1
ATOM 2145 C C . ASN A 1 282 ? -28.890 -2.092 21.776 1.00 37.19 282 ASN A C 1
ATOM 2147 O O . ASN A 1 282 ? -30.034 -2.148 21.341 1.00 37.19 282 ASN A O 1
ATOM 2151 N N . LEU A 1 283 ? -28.554 -1.212 22.720 1.00 38.28 283 LEU A N 1
ATOM 2152 C CA . LEU A 1 283 ? -29.463 -0.167 23.179 1.00 38.28 283 LEU A CA 1
ATOM 2153 C C . LEU A 1 283 ? -28.754 1.180 23.024 1.00 38.28 283 LEU A C 1
ATOM 2155 O O . LEU A 1 283 ? -27.785 1.484 23.720 1.00 38.28 283 LEU A O 1
ATOM 2159 N N . ARG A 1 284 ? -29.202 1.946 22.023 1.00 53.44 284 ARG A N 1
ATOM 2160 C CA . ARG A 1 284 ? -29.285 3.400 22.162 1.00 53.44 284 ARG A CA 1
ATOM 2161 C C . ARG A 1 284 ? -30.301 3.633 23.272 1.00 53.44 284 ARG A C 1
ATOM 2163 O O . ARG A 1 284 ? -31.367 3.059 23.145 1.00 53.44 284 ARG A O 1
ATOM 2170 N N . ASP A 1 285 ? -29.940 4.396 24.292 1.00 40.56 285 ASP A N 1
ATOM 2171 C CA . ASP A 1 285 ? -30.836 5.175 25.158 1.00 40.56 285 ASP A CA 1
ATOM 2172 C C . ASP A 1 285 ? -29.916 6.017 26.070 1.00 40.56 285 ASP A C 1
ATOM 2174 O O . ASP A 1 285 ? -28.864 5.549 26.512 1.00 40.56 285 ASP A O 1
ATOM 2178 N N . GLU A 1 286 ? -30.061 7.346 26.125 1.00 45.16 286 GLU A N 1
ATOM 2179 C CA . GLU A 1 286 ? -31.134 8.016 26.880 1.00 45.16 286 GLU A CA 1
ATOM 2180 C C . GLU A 1 286 ? -31.170 7.449 28.303 1.00 45.16 286 GLU A C 1
ATOM 2182 O O . GLU A 1 286 ? -31.968 6.575 28.592 1.00 45.16 286 GLU A O 1
ATOM 2187 N N . ASP A 1 287 ? -30.263 7.900 29.177 1.00 35.59 287 ASP A N 1
ATOM 2188 C CA . ASP A 1 287 ? -30.516 7.865 30.620 1.00 35.59 287 ASP A CA 1
ATOM 2189 C C . ASP A 1 287 ? -29.632 8.874 31.389 1.00 35.59 287 ASP A C 1
ATOM 2191 O O . ASP A 1 287 ? -28.515 9.193 30.959 1.00 35.59 287 ASP A O 1
ATOM 2195 N N . PRO A 1 288 ? -30.164 9.446 32.490 1.00 37.50 288 PRO A N 1
ATOM 2196 C CA . PRO A 1 288 ? -29.781 10.739 33.059 1.00 37.50 288 PRO A CA 1
ATOM 2197 C C . PRO A 1 288 ? -28.512 10.681 33.927 1.00 37.50 288 PRO A C 1
ATOM 2199 O O . PRO A 1 288 ? -28.104 9.609 34.376 1.00 37.50 288 PRO A O 1
ATOM 2202 N N . PRO A 1 289 ? -27.880 11.836 34.223 1.00 33.84 289 PRO A N 1
ATOM 2203 C CA . PRO A 1 289 ? -26.723 11.877 35.109 1.00 33.84 289 PRO A CA 1
ATOM 2204 C C . PRO A 1 289 ? -27.115 11.497 36.543 1.00 33.84 289 PRO A C 1
ATOM 2206 O O . PRO A 1 289 ? -27.972 12.129 37.162 1.00 33.84 289 PRO A O 1
ATOM 2209 N N . CYS A 1 290 ? -26.444 10.481 37.084 1.00 32.62 290 CYS A N 1
ATOM 2210 C CA . CYS A 1 290 ? -26.530 10.113 38.491 1.00 32.62 290 CYS A CA 1
ATOM 2211 C C . CYS A 1 290 ? -25.982 11.259 39.358 1.00 32.62 290 CYS A C 1
ATOM 2213 O O . CYS A 1 290 ? -24.799 11.591 39.284 1.00 32.62 290 CYS A O 1
ATOM 2215 N N . LEU A 1 291 ? -26.847 11.855 40.181 1.00 32.75 291 LEU A N 1
ATOM 2216 C CA . LEU A 1 291 ? -26.465 12.722 41.294 1.00 32.75 291 LEU A CA 1
ATOM 2217 C C . LEU A 1 291 ? -25.865 11.871 42.419 1.00 32.75 291 LEU A C 1
ATOM 2219 O O . LEU A 1 291 ? -26.571 11.015 42.947 1.00 32.75 291 LEU A O 1
ATOM 2223 N N . THR A 1 292 ? -24.591 12.119 42.739 1.00 37.91 292 THR A N 1
ATOM 2224 C CA . THR A 1 292 ? -23.991 12.493 44.047 1.00 37.91 292 THR A CA 1
ATOM 2225 C C . THR A 1 292 ? -22.508 12.169 44.032 1.00 37.91 292 THR A C 1
ATOM 2227 O O . THR A 1 292 ? -22.186 10.978 43.819 1.00 37.91 292 THR A O 1
#

Mean predicted aligned error: 9.08 Å

Foldseek 3Di:
DLLVQLLCLVLDPPPDDPVVSVVSSLVSLVVLCVVLVVDDCVVVLHLPSLVSVQSSLVNDVLSLVCLPVSLVVSCVSPVLDLVSLLSSLVCQDPVHRHYLVSLQVVQQVSCVVSCVNQNLLSSLSSCQVVCVVDVVNQVRDDLVSNVVSVVSQQDADPPDDGRDLVSLQLLLLSLLVLVVVQPDGNSVSSVVCNLVSQFQRHQDHDLLNNFDPDPRSPDDPPVVSSVNSVVRVCVSVCVSCVVLVVVQWDWHHDPRHIDTDHNPDPPDPDPDPPVGDDDDDDDDDDDDDDDD

Sequence (292 aa):
PQIGAARLWRAGSTPLSEAARGDAVRHHLETAHLLLRPHDPVELGSAALQAARCAVLEVLPTPSEHLARSYETLVALQPACPDHLRAYGHDLSPLRFGTWPGLDRTARRLAMSTAGSWGTGGYCWVWLDVLAAQPEGWGHVDAELFVAGLHDLLQPQPPETWPDQHRANLLAARCAELAPLAEHGAAARIAGSLDWIVEDHLRELHPQLWAPPSPDLSAPDEAARREAGCARAHSVLNTHFVHQLSRGRSVIFTDQGLALQPSGCASCTLAPCAALAYPRRNLRDEDPPCLT